Protein AF-A0A6G3XC32-F1 (afdb_monomer)

Radius of gyration: 18.47 Å; Cα contacts (8 Å, |Δi|>4): 270; chains: 1; bounding box: 44×49×40 Å

InterPro domains:
  IPR036188 FAD/NAD(P)-binding domain superfamily [G3DSA:3.50.50.60] (1-107)

pLDDT: mean 94.08, std 8.69, range [50.25, 98.62]

Secondary structure (DSSP, 8-state):
---SSPPSSS--TTSBBS-SB---SS-EETTEE---B--S-B-SEEEEE-SS-EEEEE-STTTHHHHS--B--PPPHHHHHHH-TTS-HHHIIIIIHHHHHHHHT-B---HHHHHH-GGGHHHHHHHHHHHHTT----PPPBSB-HHHHHHHHHTSS--SGGGT-STT--SSSBPPP-

Sequence (178 aa):
DGKIFANTTRPDDRSFWLRTRTKQPLSNFLGFPIDKNVNRYTGILDAEEFSGITVYQGRGVGGGSLVNGGMAVTPRRENFGAILPTVDAEEMYSTYYPRANSGLGVTTIDPAWFDSVDCYQYARVGRKHAQRSGFPFLFVPAVYDWDYMKQEAAGTVPRSALDAEILYGNNYGKKSLQ

Structure (mmCIF, N/CA/C/O backbone):
data_AF-A0A6G3XC32-F1
#
_entry.id   AF-A0A6G3XC32-F1
#
loop_
_atom_site.group_PDB
_atom_site.id
_atom_site.type_symbol
_atom_site.label_atom_id
_atom_site.label_alt_id
_atom_site.label_comp_id
_atom_site.label_asym_id
_atom_site.label_entity_id
_atom_site.label_seq_id
_atom_site.pdbx_PDB_ins_code
_atom_site.Cartn_x
_atom_site.Cartn_y
_atom_site.Cartn_z
_atom_site.occupancy
_atom_site.B_iso_or_equiv
_atom_site.auth_seq_id
_atom_site.auth_comp_id
_atom_site.auth_asym_id
_atom_site.auth_atom_id
_atom_site.pdbx_PDB_model_num
ATOM 1 N N . ASP A 1 1 ? 14.322 17.263 -5.975 1.00 79.75 1 ASP A N 1
ATOM 2 C CA . ASP A 1 1 ? 13.413 17.808 -4.939 1.00 79.75 1 ASP A CA 1
ATOM 3 C C . ASP A 1 1 ? 13.735 17.304 -3.520 1.00 79.75 1 ASP A C 1
ATOM 5 O O . ASP A 1 1 ? 13.014 17.657 -2.599 1.00 79.75 1 ASP A O 1
ATOM 9 N N . GLY A 1 2 ? 14.799 16.510 -3.315 1.00 88.44 2 GLY A N 1
ATOM 10 C CA . GLY A 1 2 ? 15.159 15.966 -1.996 1.00 88.44 2 GLY A CA 1
ATOM 11 C C . GLY A 1 2 ? 14.326 14.755 -1.556 1.00 88.44 2 GLY A C 1
ATOM 12 O O . GLY A 1 2 ? 14.589 14.201 -0.495 1.00 88.44 2 GLY A O 1
ATOM 13 N N . LYS A 1 3 ? 13.350 14.328 -2.368 1.00 94.00 3 LYS A N 1
ATOM 14 C CA . LYS A 1 3 ? 12.508 13.153 -2.119 1.00 94.00 3 LYS A CA 1
ATOM 15 C C . LYS A 1 3 ? 13.108 11.898 -2.759 1.00 94.00 3 LYS A C 1
ATOM 17 O O . LYS A 1 3 ? 13.869 11.982 -3.724 1.00 94.00 3 LYS A O 1
ATOM 22 N N . ILE A 1 4 ? 12.736 10.732 -2.240 1.00 93.06 4 ILE A N 1
ATOM 23 C CA . ILE A 1 4 ? 13.113 9.431 -2.812 1.00 93.06 4 ILE A CA 1
ATOM 24 C C . ILE A 1 4 ? 12.100 9.032 -3.887 1.00 93.06 4 ILE A C 1
ATOM 26 O O . ILE A 1 4 ? 12.482 8.633 -4.984 1.00 93.06 4 ILE A O 1
ATOM 30 N N . PHE A 1 5 ? 10.812 9.186 -3.585 1.00 96.06 5 PHE A N 1
ATOM 31 C CA . PHE A 1 5 ? 9.709 8.749 -4.434 1.00 96.06 5 PHE A CA 1
ATOM 32 C C . PHE A 1 5 ? 9.070 9.916 -5.185 1.00 96.06 5 PHE A C 1
ATOM 34 O O . PHE A 1 5 ? 8.929 11.017 -4.642 1.00 96.06 5 PHE A O 1
ATOM 41 N N . ALA A 1 6 ? 8.665 9.653 -6.430 1.00 94.56 6 ALA A N 1
ATOM 42 C CA . ALA A 1 6 ? 7.931 10.599 -7.261 1.00 94.56 6 ALA A CA 1
ATOM 43 C C . ALA A 1 6 ? 6.459 10.709 -6.828 1.00 94.56 6 ALA A C 1
ATOM 45 O O . ALA A 1 6 ? 5.886 9.807 -6.219 1.00 94.56 6 ALA A O 1
ATOM 46 N N . ASN A 1 7 ? 5.817 11.815 -7.193 1.00 92.88 7 ASN A N 1
ATOM 47 C CA . ASN A 1 7 ? 4.396 12.026 -6.933 1.00 92.88 7 ASN A CA 1
ATOM 48 C C . ASN A 1 7 ? 3.539 11.334 -8.007 1.00 92.88 7 ASN A C 1
ATOM 50 O O . ASN A 1 7 ? 3.848 11.425 -9.195 1.00 92.88 7 ASN A O 1
ATOM 54 N N . THR A 1 8 ? 2.421 10.708 -7.627 1.00 90.25 8 THR A N 1
ATOM 55 C CA . THR A 1 8 ? 1.575 9.949 -8.572 1.00 90.25 8 THR A CA 1
ATOM 56 C C . THR A 1 8 ? 1.016 10.829 -9.696 1.00 90.25 8 THR A C 1
ATOM 58 O O . THR A 1 8 ? 0.971 10.419 -10.854 1.00 90.25 8 THR A O 1
ATOM 61 N N . THR A 1 9 ? 0.637 12.072 -9.387 1.00 88.19 9 THR A N 1
ATOM 62 C CA . THR A 1 9 ? 0.051 13.009 -10.369 1.00 88.19 9 THR A CA 1
ATOM 63 C C . THR A 1 9 ? 1.098 13.842 -11.114 1.00 88.19 9 THR A C 1
ATOM 65 O O . THR A 1 9 ? 0.816 14.455 -12.147 1.00 88.19 9 THR A O 1
ATOM 68 N N . ARG A 1 10 ? 2.338 13.852 -10.614 1.00 90.06 10 ARG A N 1
ATOM 69 C CA . ARG A 1 10 ? 3.488 14.537 -11.216 1.00 90.06 10 ARG A CA 1
ATOM 70 C C . ARG A 1 10 ? 4.648 13.544 -11.352 1.00 90.06 10 ARG A C 1
ATOM 72 O O . ARG A 1 10 ? 5.650 13.711 -10.658 1.00 90.06 10 ARG A O 1
ATOM 79 N N . PRO A 1 11 ? 4.506 12.513 -12.207 1.00 91.25 11 PRO A N 1
ATOM 80 C CA . PRO A 1 11 ? 5.577 11.555 -12.413 1.00 91.25 11 PRO A CA 1
ATOM 81 C C . PRO A 1 11 ? 6.812 12.234 -13.008 1.00 91.25 11 PRO A C 1
ATOM 83 O O . PRO A 1 11 ? 6.693 13.140 -13.837 1.00 91.25 11 PRO A O 1
ATOM 86 N N . ASP A 1 12 ? 7.977 11.733 -12.621 1.00 93.50 12 ASP A N 1
ATOM 87 C CA . ASP A 1 12 ? 9.271 12.024 -13.236 1.00 93.50 12 ASP A CA 1
ATOM 88 C C . ASP A 1 12 ? 10.042 10.727 -13.531 1.00 93.50 12 ASP A C 1
ATOM 90 O O . ASP A 1 12 ? 9.485 9.629 -13.449 1.00 93.50 12 ASP A O 1
ATOM 94 N N . ASP A 1 13 ? 11.322 10.847 -13.874 1.00 95.12 13 ASP A N 1
ATOM 95 C CA . ASP A 1 13 ? 12.190 9.729 -14.246 1.00 95.12 13 ASP A CA 1
ATOM 96 C C . ASP A 1 13 ? 12.218 8.604 -13.186 1.00 95.12 13 ASP A C 1
ATOM 98 O O . ASP A 1 13 ? 12.322 7.431 -13.538 1.00 95.12 13 ASP A O 1
ATOM 102 N N . ARG A 1 14 ? 12.005 8.902 -11.895 1.00 96.00 14 ARG A N 1
ATOM 103 C CA . ARG A 1 14 ? 11.977 7.903 -10.804 1.00 96.00 14 ARG A CA 1
ATOM 104 C C . ARG A 1 14 ? 10.741 6.996 -10.835 1.00 96.00 14 ARG A C 1
ATOM 106 O O . ARG A 1 14 ? 10.691 6.001 -10.113 1.00 96.00 14 ARG A O 1
ATOM 113 N N . SER A 1 15 ? 9.738 7.324 -11.645 1.00 94.69 15 SER A N 1
ATOM 114 C CA . SER A 1 15 ? 8.420 6.679 -11.609 1.00 94.69 15 SER A CA 1
ATOM 115 C C . SER A 1 15 ? 8.438 5.266 -12.186 1.00 94.69 15 SER A C 1
ATOM 117 O O . SER A 1 15 ? 7.935 4.345 -11.547 1.00 94.69 15 SER A O 1
ATOM 119 N N . PHE A 1 16 ? 9.017 5.083 -13.380 1.00 95.62 16 PHE A N 1
ATOM 120 C CA . PHE A 1 16 ? 8.916 3.830 -14.131 1.00 95.62 16 PHE A CA 1
ATOM 121 C C . PHE A 1 16 ? 10.265 3.172 -14.428 1.00 95.62 16 PHE A C 1
ATOM 123 O O . PHE A 1 16 ? 11.237 3.830 -14.786 1.00 95.62 16 PHE A O 1
ATOM 130 N N . TRP A 1 17 ? 10.292 1.846 -14.337 1.00 96.94 17 TRP A N 1
ATOM 131 C CA . TRP A 1 17 ? 11.450 1.011 -14.617 1.00 96.94 17 TRP A CA 1
ATOM 132 C C . TRP A 1 17 ? 11.720 0.915 -16.121 1.00 96.94 17 TRP A C 1
ATOM 134 O O . TRP A 1 17 ? 10.990 0.269 -16.867 1.00 96.94 17 TRP A O 1
ATOM 144 N N . LEU A 1 18 ? 12.797 1.564 -16.564 1.00 96.38 18 LEU A N 1
ATOM 145 C CA . LEU A 1 18 ? 13.383 1.493 -17.905 1.00 96.38 18 LEU A CA 1
ATOM 146 C C . LEU A 1 18 ? 12.419 1.797 -19.067 1.00 96.38 18 LEU A C 1
ATOM 148 O O . LEU A 1 18 ? 12.690 1.392 -20.202 1.00 96.38 18 LEU A O 1
ATOM 152 N N . ARG A 1 19 ? 11.352 2.566 -18.812 1.00 93.62 19 ARG A N 1
ATOM 153 C CA . ARG A 1 19 ? 10.423 3.094 -19.828 1.00 93.62 19 ARG A CA 1
ATOM 154 C C . ARG A 1 19 ? 10.755 4.544 -20.173 1.00 93.62 19 ARG A C 1
ATOM 156 O O . ARG A 1 19 ? 11.340 5.261 -19.374 1.00 93.62 19 ARG A O 1
ATOM 163 N N . THR A 1 20 ? 10.324 4.982 -21.353 1.00 94.81 20 THR A N 1
ATOM 164 C CA . THR A 1 20 ? 10.399 6.388 -21.802 1.00 94.81 20 THR A CA 1
ATOM 165 C C . THR A 1 20 ? 9.052 7.112 -21.731 1.00 94.81 20 THR A C 1
ATOM 167 O O . THR A 1 20 ? 8.932 8.289 -22.071 1.00 94.81 20 THR A O 1
ATOM 170 N N . ARG A 1 21 ? 8.009 6.406 -21.293 1.00 92.88 21 ARG A N 1
ATOM 171 C CA . ARG A 1 21 ? 6.669 6.939 -21.072 1.00 92.88 21 ARG A CA 1
ATOM 172 C C . ARG A 1 21 ? 6.030 6.209 -19.902 1.00 92.88 21 ARG A C 1
ATOM 174 O O . ARG A 1 21 ? 6.098 4.977 -19.834 1.00 92.88 21 ARG A O 1
ATOM 181 N N . THR A 1 22 ? 5.428 6.960 -18.987 1.00 90.94 22 THR A N 1
ATOM 182 C CA . THR A 1 22 ? 4.678 6.371 -17.876 1.00 90.94 22 THR A CA 1
ATOM 183 C C . THR A 1 22 ? 3.433 5.651 -18.386 1.00 90.94 22 THR A C 1
ATOM 185 O O . THR A 1 22 ? 2.947 5.946 -19.479 1.00 90.94 22 THR A O 1
ATOM 188 N N . LYS A 1 23 ? 2.940 4.687 -17.605 1.00 89.12 23 LYS A N 1
ATOM 189 C CA . LYS A 1 23 ? 1.745 3.906 -17.937 1.00 89.12 23 LYS A CA 1
ATOM 190 C C . LYS A 1 23 ? 0.911 3.634 -16.686 1.00 89.12 23 LYS A C 1
ATOM 192 O O . LYS A 1 23 ? 0.931 2.524 -16.160 1.00 89.12 23 LYS A O 1
ATOM 197 N N . GLN A 1 24 ? 0.228 4.639 -16.152 1.00 83.81 24 GLN A N 1
ATOM 198 C CA . GLN A 1 24 ? -0.548 4.472 -14.916 1.00 83.81 24 GLN A CA 1
ATOM 199 C C . GLN A 1 24 ? -1.762 3.540 -15.116 1.00 83.81 24 GLN A C 1
ATOM 201 O O . GLN A 1 24 ? -2.366 3.564 -16.187 1.00 83.81 24 GLN A O 1
ATOM 206 N N . PRO A 1 25 ? -2.169 2.747 -14.098 1.00 75.62 25 PRO A N 1
ATOM 207 C CA . PRO A 1 25 ? -3.385 1.922 -14.167 1.00 75.62 25 PRO A CA 1
ATOM 208 C C . PRO A 1 25 ? -4.657 2.745 -14.414 1.00 75.62 25 PRO A C 1
ATOM 210 O O . PRO A 1 25 ? -5.629 2.255 -14.982 1.00 75.62 25 PRO A O 1
ATOM 213 N N . LEU A 1 26 ? -4.638 4.011 -13.992 1.00 68.38 26 LEU A N 1
ATOM 214 C CA . LEU A 1 26 ? -5.625 5.023 -14.338 1.00 68.38 26 LEU A CA 1
ATOM 215 C C . LEU A 1 26 ? -4.983 5.973 -15.346 1.00 68.38 26 LEU A C 1
ATOM 217 O O . LEU A 1 26 ? -4.190 6.837 -14.982 1.00 68.38 26 LEU A O 1
ATOM 221 N N . SER A 1 27 ? -5.316 5.801 -16.622 1.00 59.38 27 SER A N 1
ATOM 222 C CA . SER A 1 27 ? -4.729 6.587 -17.712 1.00 59.38 27 SER A CA 1
ATOM 223 C C . SER A 1 27 ? -5.239 8.032 -17.761 1.00 59.38 27 SER A C 1
ATOM 225 O O . SER A 1 27 ? -4.569 8.889 -18.337 1.00 59.38 27 SER A O 1
ATOM 227 N N . ASN A 1 28 ? -6.381 8.322 -17.121 1.00 61.31 28 ASN A N 1
ATOM 228 C CA . ASN A 1 28 ? -7.011 9.641 -17.103 1.00 61.31 28 ASN A CA 1
ATOM 229 C C . ASN A 1 28 ? -7.514 10.025 -15.702 1.00 61.31 28 ASN A C 1
ATOM 231 O O . ASN A 1 28 ? -8.190 9.235 -15.043 1.00 61.31 28 ASN A O 1
ATOM 235 N N . PHE A 1 29 ? -7.272 11.272 -15.292 1.00 57.31 29 PHE A N 1
ATOM 236 C CA . PHE A 1 29 ? -7.924 11.902 -14.138 1.00 57.31 29 PHE A CA 1
ATOM 237 C C . PHE A 1 29 ? -8.582 13.203 -14.600 1.00 57.31 29 PHE A C 1
ATOM 239 O O . PHE A 1 29 ? -7.925 14.041 -15.215 1.00 57.31 29 PHE A O 1
ATOM 246 N N . LEU A 1 30 ? -9.893 13.348 -14.370 1.00 52.41 30 LEU A N 1
ATOM 247 C CA . LEU A 1 30 ? -10.694 14.491 -14.847 1.00 52.41 30 LEU A CA 1
ATOM 248 C C . LEU A 1 30 ? -10.547 14.779 -16.360 1.00 52.41 30 LEU A C 1
ATOM 250 O O . LEU A 1 30 ? -10.598 15.927 -16.787 1.00 52.41 30 LEU A O 1
ATOM 254 N N . GLY A 1 31 ? -10.356 13.737 -17.178 1.00 50.25 31 GLY A N 1
ATOM 255 C CA . GLY A 1 31 ? -10.230 13.860 -18.636 1.00 50.25 31 GLY A CA 1
ATOM 256 C C . GLY A 1 31 ? -8.832 14.221 -19.154 1.00 50.25 31 GLY A C 1
ATOM 257 O O . GLY A 1 31 ? -8.661 14.327 -20.365 1.00 50.25 31 GLY A O 1
ATOM 258 N N . PHE A 1 32 ? -7.829 14.365 -18.280 1.00 56.75 32 PHE A N 1
ATOM 259 C CA . PHE A 1 32 ? -6.447 14.631 -18.686 1.00 56.75 32 PHE A CA 1
ATOM 260 C C . PHE A 1 32 ? -5.578 13.370 -18.615 1.00 56.75 32 PHE A C 1
ATOM 262 O O . PHE A 1 32 ? -5.643 12.660 -17.602 1.00 56.75 32 PHE A O 1
ATOM 269 N N . PRO A 1 33 ? -4.722 13.118 -19.629 1.00 69.00 33 PRO A N 1
ATOM 270 C CA . PRO A 1 33 ? -3.755 12.033 -19.576 1.00 69.00 33 PRO A CA 1
ATOM 271 C C . PRO A 1 33 ? -2.766 12.285 -18.441 1.00 69.00 33 PRO A C 1
ATOM 273 O O . PRO A 1 33 ? -2.085 13.313 -18.414 1.00 69.00 33 PRO A O 1
ATOM 276 N N . ILE A 1 34 ? -2.662 11.338 -17.513 1.00 74.75 34 ILE A N 1
ATOM 277 C CA . ILE A 1 34 ? -1.647 11.398 -16.447 1.00 74.75 34 ILE A CA 1
ATOM 278 C C . ILE A 1 34 ? -0.301 10.869 -16.968 1.00 74.75 34 ILE A C 1
ATOM 280 O O . ILE A 1 34 ? 0.747 11.095 -16.359 1.00 74.75 34 ILE A O 1
ATOM 284 N N . ASP A 1 35 ? -0.322 10.196 -18.124 1.00 83.88 35 ASP A N 1
ATOM 285 C CA . ASP A 1 35 ? 0.873 9.632 -18.722 1.00 83.88 35 ASP A CA 1
ATOM 286 C C . ASP A 1 35 ? 1.753 10.676 -19.409 1.00 83.88 35 ASP A C 1
ATOM 288 O O . ASP A 1 35 ? 1.313 11.426 -20.287 1.00 83.88 35 ASP A O 1
ATOM 292 N N . LYS A 1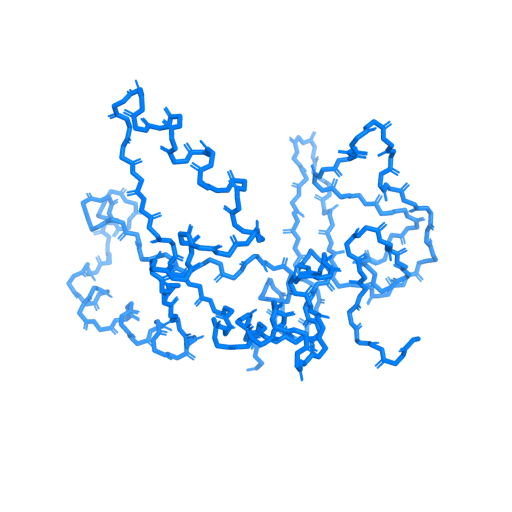 36 ? 3.034 10.679 -19.040 1.00 87.12 36 LYS A N 1
ATOM 293 C CA . LYS A 1 36 ? 4.037 11.636 -19.510 1.00 87.12 36 LYS A CA 1
ATOM 294 C C . LYS A 1 36 ? 5.246 10.918 -20.085 1.00 87.12 36 LYS A C 1
ATOM 296 O O . LYS A 1 36 ? 5.567 9.794 -19.698 1.00 87.12 36 LYS A O 1
ATOM 301 N N . ASN A 1 37 ? 5.917 11.590 -21.015 1.00 93.44 37 ASN A N 1
ATOM 302 C CA . ASN A 1 37 ? 7.237 11.160 -21.457 1.00 93.44 37 ASN A CA 1
ATOM 303 C C . ASN A 1 37 ? 8.239 11.418 -20.327 1.00 93.44 37 ASN A C 1
ATOM 305 O O . ASN A 1 37 ? 8.179 12.462 -19.677 1.00 93.44 37 ASN A O 1
ATOM 309 N N . VAL A 1 38 ? 9.132 10.461 -20.110 1.00 93.19 38 VAL A N 1
ATOM 310 C CA . VAL A 1 38 ? 10.190 10.481 -19.092 1.00 93.19 38 VAL A CA 1
ATOM 311 C C . VAL A 1 38 ? 11.480 9.959 -19.716 1.00 93.19 38 VAL A C 1
ATOM 313 O O . VAL A 1 38 ? 11.443 9.256 -20.732 1.00 93.19 38 VAL A O 1
ATOM 316 N N . ASN A 1 39 ? 12.629 10.284 -19.136 1.00 95.62 39 ASN A N 1
ATOM 317 C CA . ASN A 1 39 ? 13.879 9.672 -19.565 1.00 95.62 39 ASN A CA 1
ATOM 318 C C . ASN A 1 39 ? 13.910 8.206 -19.139 1.00 95.62 39 ASN A C 1
ATOM 320 O O . ASN A 1 39 ? 13.333 7.812 -18.125 1.00 95.62 39 ASN A O 1
ATOM 324 N N . ARG A 1 40 ? 14.631 7.386 -19.905 1.00 96.69 40 ARG A N 1
ATOM 325 C CA . ARG A 1 40 ? 14.852 5.993 -19.528 1.00 96.69 40 ARG A CA 1
ATOM 326 C C . ARG A 1 40 ? 15.683 5.951 -18.245 1.00 96.69 40 ARG A C 1
ATOM 328 O O . ARG A 1 40 ? 16.858 6.304 -18.261 1.00 96.69 40 ARG A O 1
ATOM 335 N N . TYR A 1 41 ? 15.075 5.495 -17.159 1.00 97.00 41 TYR A N 1
ATOM 336 C CA . TYR A 1 41 ? 15.670 5.490 -15.825 1.00 97.00 41 TYR A CA 1
ATOM 337 C C . TYR A 1 41 ? 15.283 4.218 -15.066 1.00 97.00 41 TYR A C 1
ATOM 339 O O . TYR A 1 41 ? 14.307 3.554 -15.407 1.00 97.00 41 TYR A O 1
ATOM 347 N N . THR A 1 42 ? 16.040 3.842 -14.039 1.00 97.06 42 THR A N 1
ATOM 348 C CA . THR A 1 42 ? 15.713 2.714 -13.151 1.00 97.06 42 THR A CA 1
ATOM 349 C C . THR A 1 42 ? 14.688 3.137 -12.095 1.00 97.06 42 THR A C 1
ATOM 351 O O . THR A 1 42 ? 14.987 3.152 -10.903 1.00 97.06 42 THR A O 1
ATOM 354 N N . GLY A 1 43 ? 13.499 3.553 -12.546 1.00 96.69 43 GLY A N 1
ATOM 355 C CA . GLY A 1 43 ? 12.397 3.956 -11.675 1.00 96.69 43 GLY A CA 1
ATOM 356 C C . GLY A 1 43 ? 11.730 2.775 -10.968 1.00 96.69 43 GLY A C 1
ATOM 357 O O . GLY A 1 43 ? 12.054 1.619 -11.209 1.00 96.69 43 GLY A O 1
ATOM 358 N N . ILE A 1 44 ? 10.786 3.055 -10.080 1.00 96.88 44 ILE A N 1
ATOM 359 C CA . ILE A 1 44 ? 10.351 2.079 -9.070 1.00 96.88 44 ILE A CA 1
ATOM 360 C C . ILE A 1 44 ? 9.188 1.169 -9.481 1.00 96.88 44 ILE A C 1
ATOM 362 O O . ILE A 1 44 ? 9.014 0.098 -8.901 1.00 96.88 44 ILE A O 1
ATOM 366 N N . LEU A 1 45 ? 8.374 1.573 -10.458 1.00 97.06 45 LEU A N 1
ATOM 367 C CA . LEU A 1 45 ? 7.238 0.789 -10.941 1.00 97.06 45 LEU A CA 1
ATOM 368 C C . LEU A 1 45 ? 7.520 0.223 -12.330 1.00 97.06 45 LEU A C 1
ATOM 370 O O . LEU A 1 45 ? 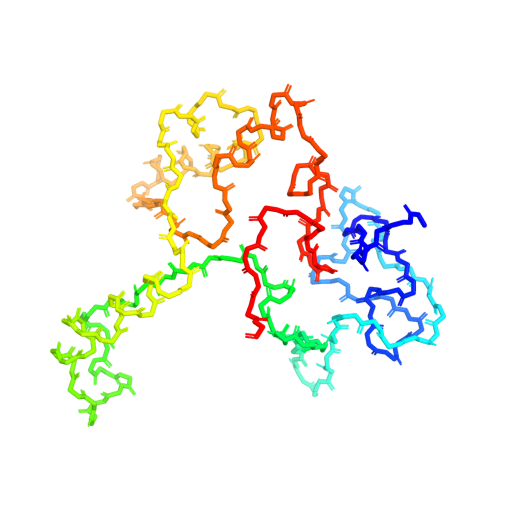7.905 0.945 -13.240 1.00 97.06 45 LEU A O 1
ATOM 374 N N . ASP A 1 46 ? 7.257 -1.054 -12.537 1.00 96.44 46 ASP A N 1
ATOM 375 C CA . ASP A 1 46 ? 7.203 -1.666 -13.858 1.00 96.44 46 ASP A CA 1
ATOM 376 C C . ASP A 1 46 ? 5.748 -1.911 -14.272 1.00 96.44 46 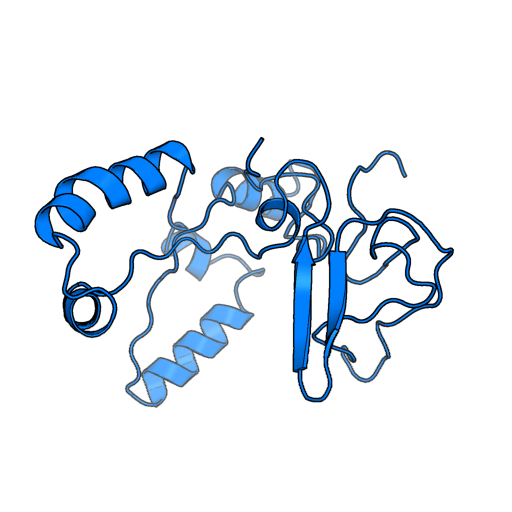ASP A C 1
ATOM 378 O O . ASP A 1 46 ? 4.889 -2.184 -13.433 1.00 96.44 46 ASP A O 1
ATOM 382 N N . ALA A 1 47 ? 5.482 -1.814 -15.570 1.00 94.81 47 ALA A N 1
ATOM 383 C CA . ALA A 1 47 ? 4.209 -2.148 -16.200 1.00 94.81 47 ALA A CA 1
ATOM 384 C C . ALA A 1 47 ? 4.471 -3.167 -17.308 1.00 94.81 47 ALA A C 1
ATOM 386 O O . ALA A 1 47 ? 4.461 -2.835 -18.492 1.00 94.81 47 ALA A O 1
ATOM 387 N N . GLU A 1 48 ? 4.752 -4.405 -16.928 1.00 95.56 48 GLU A N 1
ATOM 388 C CA . GLU A 1 48 ? 5.161 -5.437 -17.873 1.00 95.56 48 GLU A CA 1
ATOM 389 C C . GLU A 1 48 ? 3.987 -5.833 -18.774 1.00 95.56 48 GLU A C 1
ATOM 391 O O . GLU A 1 48 ? 2.906 -6.181 -18.295 1.00 95.56 48 GLU A O 1
ATOM 396 N N . GLU A 1 49 ? 4.177 -5.722 -20.086 1.00 94.81 49 GLU A N 1
ATOM 397 C CA . GLU A 1 49 ? 3.128 -5.957 -21.076 1.00 94.81 49 GLU A CA 1
ATOM 398 C C . GLU A 1 49 ? 3.240 -7.365 -21.655 1.00 94.81 49 GLU A C 1
ATOM 400 O O . GLU A 1 49 ? 4.211 -7.703 -22.329 1.00 94.81 49 GLU A O 1
ATOM 405 N N . PHE A 1 50 ? 2.200 -8.160 -21.427 1.00 95.69 50 PHE A N 1
ATOM 406 C CA . PHE A 1 50 ? 1.982 -9.456 -22.055 1.00 95.69 50 PHE A CA 1
ATOM 407 C C . PHE A 1 50 ? 0.881 -9.341 -23.115 1.00 95.69 50 PHE A C 1
ATOM 409 O O . PHE A 1 50 ? 0.190 -8.326 -23.213 1.00 95.69 50 PHE A O 1
ATOM 416 N N . SER A 1 51 ? 0.673 -10.405 -23.892 1.00 95.62 51 SER A N 1
ATOM 417 C CA . SER A 1 51 ? -0.241 -10.418 -25.047 1.00 95.62 51 SER A CA 1
ATOM 418 C C . SER A 1 51 ? -1.692 -10.017 -24.746 1.00 95.62 51 SER A C 1
ATOM 420 O O . SER A 1 51 ? -2.387 -9.570 -25.654 1.00 95.62 51 SER A O 1
ATOM 422 N N . GLY A 1 52 ? -2.158 -10.148 -23.501 1.00 95.00 52 GLY A N 1
ATOM 423 C CA . GLY A 1 52 ? -3.523 -9.781 -23.103 1.00 95.00 52 GLY A CA 1
ATOM 424 C C . GLY A 1 52 ? -3.646 -9.140 -21.722 1.00 95.00 52 GLY A C 1
ATOM 425 O O . GLY A 1 52 ? -4.759 -8.946 -21.242 1.00 95.00 52 GLY A O 1
ATOM 426 N N . ILE A 1 53 ? -2.529 -8.835 -21.058 1.00 95.31 53 ILE A N 1
ATOM 427 C CA . ILE A 1 53 ? -2.534 -8.278 -19.702 1.00 95.31 53 ILE A CA 1
ATOM 428 C C . ILE A 1 53 ? -1.305 -7.399 -19.477 1.00 95.31 53 ILE A C 1
ATOM 430 O O . ILE A 1 53 ? -0.227 -7.667 -19.996 1.00 95.31 53 ILE A O 1
ATOM 434 N N . THR A 1 54 ? -1.466 -6.335 -18.692 1.00 94.38 54 THR A N 1
ATOM 435 C CA . THR A 1 54 ? -0.339 -5.576 -18.136 1.00 94.38 54 THR A CA 1
ATOM 436 C C . THR A 1 54 ? -0.201 -5.922 -16.657 1.00 94.38 54 THR A C 1
ATOM 438 O O . THR A 1 54 ? -1.174 -5.807 -15.912 1.00 94.38 54 THR A O 1
ATOM 441 N N . VAL A 1 55 ? 0.991 -6.340 -16.233 1.00 95.69 55 VAL A N 1
ATOM 442 C CA . VAL A 1 55 ? 1.291 -6.732 -14.851 1.00 95.69 55 VAL A CA 1
ATOM 443 C C . VAL A 1 55 ? 2.177 -5.674 -14.200 1.00 95.69 55 VAL A C 1
ATOM 445 O O . VAL A 1 55 ? 3.337 -5.488 -14.572 1.00 95.69 55 VAL A O 1
ATOM 448 N N . TYR A 1 56 ? 1.621 -4.992 -13.201 1.00 96.06 56 TYR A N 1
ATOM 449 C CA . TYR A 1 56 ? 2.301 -3.937 -12.453 1.00 96.06 56 TYR A CA 1
ATOM 450 C C . TYR A 1 56 ? 3.134 -4.502 -11.305 1.00 96.06 56 TYR A C 1
ATOM 452 O O . TYR A 1 56 ? 2.634 -5.300 -10.513 1.00 96.06 56 TYR A O 1
ATOM 460 N N . GLN A 1 57 ? 4.400 -4.095 -11.205 1.00 97.19 57 GLN A N 1
ATOM 461 C CA . GLN A 1 57 ? 5.356 -4.691 -10.266 1.00 97.19 57 GLN A CA 1
ATOM 462 C C . GLN A 1 57 ? 6.323 -3.649 -9.704 1.00 97.19 57 GLN A C 1
ATOM 464 O O . GLN A 1 57 ? 6.823 -2.804 -10.437 1.00 97.19 57 GLN A O 1
ATOM 469 N N . GLY A 1 58 ? 6.642 -3.732 -8.413 1.00 97.25 58 GLY A N 1
ATOM 470 C CA . GLY A 1 58 ? 7.687 -2.894 -7.821 1.00 97.25 58 GLY A CA 1
ATOM 471 C C . GLY A 1 58 ? 9.093 -3.381 -8.185 1.00 97.25 58 GLY A C 1
ATOM 472 O O . GLY A 1 58 ? 9.344 -4.588 -8.250 1.00 97.25 58 GLY A O 1
ATOM 473 N N . ARG A 1 59 ? 10.020 -2.446 -8.394 1.00 97.69 59 ARG A N 1
ATOM 474 C CA . ARG A 1 59 ? 11.447 -2.673 -8.657 1.00 97.69 59 ARG A CA 1
ATOM 475 C C . ARG A 1 59 ? 12.264 -1.874 -7.640 1.00 97.69 59 ARG A C 1
ATOM 477 O O . ARG A 1 59 ? 12.072 -0.673 -7.501 1.00 97.69 59 ARG A O 1
ATOM 484 N N . GLY A 1 60 ? 13.157 -2.545 -6.917 1.00 96.25 60 GLY A N 1
ATOM 485 C CA . GLY A 1 60 ? 13.953 -1.954 -5.833 1.00 96.25 60 GLY A CA 1
ATOM 486 C C . GLY A 1 60 ? 13.916 -2.791 -4.552 1.00 96.25 60 GLY A C 1
ATOM 487 O O . GLY A 1 60 ? 13.212 -3.800 -4.482 1.00 96.25 60 GLY A O 1
ATOM 488 N N . VAL A 1 61 ? 14.677 -2.378 -3.535 1.00 96.69 61 VAL A N 1
ATOM 489 C CA . VAL A 1 61 ? 14.710 -3.048 -2.220 1.00 96.69 61 VAL A CA 1
ATOM 490 C C . VAL A 1 61 ? 13.349 -2.890 -1.537 1.00 96.69 61 VAL A C 1
ATOM 492 O O . VAL A 1 61 ? 12.929 -1.773 -1.259 1.00 96.69 61 VAL A O 1
ATOM 495 N N . GLY A 1 62 ? 12.652 -4.009 -1.328 1.00 96.31 62 GLY A N 1
ATOM 496 C CA . GLY A 1 62 ? 11.253 -4.067 -0.879 1.00 96.31 62 GLY A CA 1
ATOM 497 C C . GLY A 1 62 ? 10.253 -4.457 -1.975 1.00 96.31 62 GLY A C 1
ATOM 498 O O . GLY A 1 62 ? 9.133 -4.883 -1.687 1.00 96.31 62 GLY A O 1
ATOM 499 N N . GLY A 1 63 ? 10.651 -4.377 -3.248 1.00 97.44 63 GLY A N 1
ATOM 500 C CA . GLY A 1 63 ? 9.846 -4.820 -4.386 1.00 97.44 63 GLY A CA 1
ATOM 501 C C . GLY A 1 63 ? 8.442 -4.211 -4.385 1.00 97.44 63 GLY A C 1
ATOM 502 O O . GLY A 1 63 ? 8.271 -2.994 -4.333 1.00 97.44 63 GLY A O 1
ATOM 503 N N . GLY A 1 64 ? 7.415 -5.062 -4.422 1.00 97.06 64 GLY A N 1
ATOM 504 C CA . GLY A 1 64 ? 6.014 -4.633 -4.449 1.00 97.06 64 GLY A CA 1
ATOM 505 C C . GLY A 1 64 ? 5.564 -3.816 -3.232 1.00 97.06 64 GLY A C 1
ATOM 506 O O . GLY A 1 64 ? 4.632 -3.023 -3.365 1.00 97.06 64 GLY A O 1
ATOM 507 N N . SER A 1 65 ? 6.219 -3.937 -2.067 1.00 97.31 65 SER A N 1
ATOM 508 C CA . SER A 1 65 ? 5.839 -3.141 -0.887 1.00 97.31 65 SER A CA 1
ATOM 509 C C . SER A 1 65 ? 6.033 -1.645 -1.110 1.00 97.31 65 SER A C 1
ATOM 511 O O . SER A 1 65 ? 5.297 -0.837 -0.549 1.00 97.31 65 SER A O 1
ATOM 513 N N . LEU A 1 66 ? 6.991 -1.278 -1.966 1.00 97.06 66 LEU A N 1
ATOM 514 C CA . LEU A 1 66 ? 7.280 0.109 -2.302 1.00 97.06 66 LEU A CA 1
ATOM 515 C C . LEU A 1 66 ? 6.095 0.767 -3.011 1.00 97.06 66 LEU A C 1
ATOM 517 O O . LEU A 1 66 ? 5.750 1.893 -2.686 1.00 97.06 66 LEU A O 1
ATOM 521 N N . VAL A 1 67 ? 5.414 0.053 -3.906 1.00 96.00 67 VAL A N 1
ATOM 522 C CA . VAL A 1 67 ? 4.427 0.629 -4.843 1.00 96.00 67 VAL A CA 1
ATOM 523 C C . VAL A 1 67 ? 2.975 0.237 -4.552 1.00 96.00 67 VAL A C 1
ATOM 525 O O . VAL A 1 67 ? 2.053 0.784 -5.151 1.00 96.00 67 VAL A O 1
ATOM 528 N N . ASN A 1 68 ? 2.742 -0.720 -3.647 1.00 95.94 68 ASN A N 1
ATOM 529 C CA . ASN A 1 68 ? 1.387 -1.145 -3.293 1.00 95.94 68 ASN A CA 1
ATOM 530 C C . ASN A 1 68 ? 0.659 -0.117 -2.401 1.00 95.94 68 ASN A C 1
ATOM 532 O O . ASN A 1 68 ? 1.278 0.745 -1.772 1.00 95.94 68 ASN A O 1
ATOM 536 N N . GLY A 1 69 ? -0.667 -0.249 -2.305 1.00 94.69 69 GLY A N 1
ATOM 537 C CA . GLY A 1 69 ? -1.507 0.612 -1.462 1.00 94.69 69 GLY A CA 1
ATOM 538 C C . GLY A 1 69 ? -1.519 0.268 0.029 1.00 94.69 69 GLY A C 1
ATOM 539 O O . GLY A 1 69 ? -2.334 0.806 0.766 1.00 94.69 69 GLY A O 1
ATOM 540 N N . GLY A 1 70 ? -0.670 -0.656 0.478 1.00 96.31 70 GLY A N 1
ATOM 541 C CA . GLY A 1 70 ? -0.508 -1.002 1.887 1.00 96.31 70 GLY A CA 1
ATOM 542 C C . GLY A 1 70 ? -1.656 -1.782 2.536 1.00 96.31 70 GLY A C 1
ATOM 543 O O . GLY A 1 70 ? -1.549 -2.084 3.718 1.00 96.31 70 GLY A O 1
ATOM 544 N N . MET A 1 71 ? -2.724 -2.129 1.810 1.00 97.75 71 MET A N 1
ATOM 545 C CA . MET A 1 71 ? -3.819 -2.961 2.330 1.00 97.75 71 MET A CA 1
ATOM 546 C C . MET A 1 71 ? -3.304 -4.353 2.725 1.00 97.75 71 MET A C 1
ATOM 548 O O . MET A 1 71 ? -2.734 -5.063 1.896 1.00 97.75 71 MET A O 1
ATOM 552 N N . ALA A 1 72 ? -3.537 -4.752 3.974 1.00 97.69 72 ALA A N 1
ATOM 553 C CA . ALA A 1 72 ? -3.084 -6.013 4.549 1.00 97.69 72 ALA A CA 1
ATOM 554 C C . ALA A 1 72 ? -4.290 -6.804 5.074 1.00 97.69 72 ALA A C 1
ATOM 556 O O . ALA A 1 72 ? -4.840 -6.511 6.133 1.00 97.69 72 ALA A O 1
ATOM 557 N N . VAL A 1 73 ? -4.734 -7.794 4.297 1.00 97.69 73 VAL A N 1
ATOM 558 C CA . VAL A 1 73 ? -5.988 -8.518 4.541 1.00 97.69 73 VAL A CA 1
ATOM 559 C C . VAL A 1 73 ? -5.708 -9.996 4.766 1.00 97.69 73 VAL A C 1
ATOM 561 O O . VAL A 1 73 ? -5.185 -10.677 3.886 1.00 97.69 73 VAL A O 1
ATOM 564 N N . THR A 1 74 ? -6.120 -10.509 5.924 1.00 97.88 74 THR A N 1
ATOM 565 C CA . THR A 1 74 ? -6.171 -11.954 6.161 1.00 97.88 74 THR A CA 1
ATOM 566 C C . THR A 1 74 ? -7.324 -12.557 5.343 1.00 97.88 74 THR A C 1
ATOM 568 O O . THR A 1 74 ? -8.458 -12.080 5.462 1.00 97.88 74 THR A O 1
ATOM 571 N N . PRO A 1 75 ? -7.091 -13.593 4.514 1.00 96.62 75 PRO A N 1
ATOM 572 C CA . PRO A 1 75 ? -8.148 -14.207 3.717 1.00 96.62 75 PRO A CA 1
ATOM 573 C C . PRO A 1 75 ? -9.196 -14.891 4.600 1.00 96.62 75 PRO A C 1
ATOM 575 O O . PRO A 1 75 ? -8.899 -15.353 5.703 1.00 96.62 75 PRO A O 1
ATOM 578 N N . ARG A 1 76 ? -10.431 -15.000 4.101 1.00 95.44 76 ARG A N 1
ATOM 579 C CA . ARG A 1 76 ? -11.524 -15.696 4.799 1.00 95.44 76 ARG A CA 1
ATOM 580 C C . ARG A 1 76 ? -11.194 -17.174 4.976 1.00 95.44 76 ARG A C 1
ATOM 582 O O . ARG A 1 76 ? -10.930 -17.862 3.990 1.00 95.44 76 ARG A O 1
ATOM 589 N N . ARG A 1 77 ? -11.271 -17.659 6.218 1.00 96.25 77 ARG A N 1
ATOM 590 C CA . ARG A 1 77 ? -10.973 -19.057 6.560 1.00 96.25 77 ARG A CA 1
ATOM 591 C C . ARG A 1 77 ? -11.854 -20.037 5.794 1.00 96.25 77 ARG A C 1
ATOM 593 O O . ARG A 1 77 ? -11.337 -21.048 5.330 1.00 96.25 77 ARG A O 1
ATOM 600 N N . GLU A 1 78 ? -13.130 -19.704 5.582 1.00 95.88 78 GLU A N 1
ATOM 601 C CA . GLU A 1 78 ? -14.054 -20.542 4.803 1.00 95.88 78 GLU A CA 1
ATOM 602 C C . GLU A 1 78 ? -13.589 -20.817 3.359 1.00 95.88 78 GLU A C 1
ATOM 604 O O . GLU A 1 78 ? -13.914 -21.863 2.808 1.00 95.88 78 GLU A O 1
ATOM 609 N N . ASN A 1 79 ? -12.778 -19.931 2.767 1.00 95.50 79 ASN A N 1
ATOM 610 C CA . ASN A 1 79 ? -12.300 -20.067 1.387 1.00 95.50 79 ASN A CA 1
ATOM 611 C C . ASN A 1 79 ? -10.910 -20.717 1.291 1.00 95.50 79 ASN A C 1
ATOM 613 O O . ASN A 1 79 ? -10.498 -21.118 0.204 1.00 95.50 79 ASN A O 1
ATOM 617 N N . PHE A 1 80 ? -10.166 -20.800 2.398 1.00 94.81 80 PHE A N 1
ATOM 618 C CA . PHE A 1 80 ? -8.750 -21.171 2.379 1.00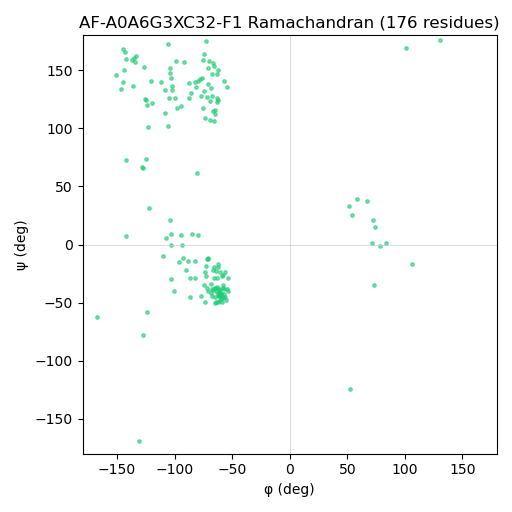 94.81 80 PHE A CA 1
ATOM 619 C C . PHE A 1 80 ? -8.532 -22.605 1.878 1.00 94.81 80 PHE A C 1
ATOM 621 O O . PHE A 1 80 ? -7.755 -22.827 0.950 1.00 94.81 80 PHE A O 1
ATOM 628 N N . GLY A 1 81 ? -9.274 -23.567 2.437 1.00 92.75 81 GLY A N 1
ATOM 629 C CA . GLY A 1 81 ? -9.135 -24.986 2.092 1.00 92.75 81 GLY A CA 1
ATOM 630 C C . GLY A 1 81 ? -9.491 -25.312 0.639 1.00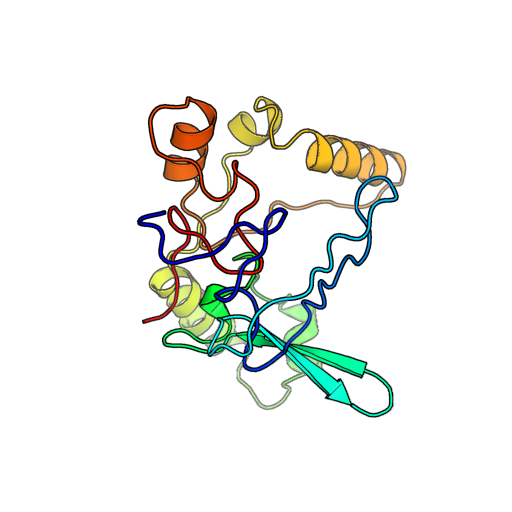 92.75 81 GLY A C 1
ATOM 631 O O . GLY A 1 81 ? -8.995 -26.294 0.102 1.00 92.75 81 GLY A O 1
ATOM 632 N N . ALA A 1 82 ? -10.295 -24.474 -0.026 1.00 95.75 82 ALA A N 1
ATOM 633 C CA . ALA A 1 82 ? -10.611 -24.648 -1.443 1.00 95.75 82 ALA A CA 1
ATOM 634 C C . ALA A 1 82 ? -9.424 -24.306 -2.364 1.00 95.75 82 ALA A C 1
ATOM 636 O O . ALA A 1 82 ? -9.335 -24.832 -3.469 1.00 95.75 82 ALA A O 1
ATOM 637 N N . ILE A 1 83 ? -8.523 -23.423 -1.920 1.00 96.62 83 ILE A N 1
ATOM 638 C CA . ILE A 1 83 ? -7.398 -22.913 -2.718 1.00 96.62 83 ILE A CA 1
ATOM 639 C C . ILE A 1 83 ? -6.097 -23.636 -2.348 1.00 96.62 83 ILE A C 1
ATOM 641 O O . ILE A 1 83 ? -5.297 -23.957 -3.223 1.00 96.62 83 ILE A O 1
ATOM 645 N N . LEU A 1 84 ? -5.886 -23.900 -1.055 1.00 97.38 84 LEU A N 1
ATOM 646 C CA . LEU A 1 84 ? -4.687 -24.544 -0.511 1.00 97.38 84 LEU A CA 1
ATOM 647 C C . LEU A 1 84 ? -5.068 -25.755 0.364 1.00 97.38 84 LEU A C 1
ATOM 649 O O . LEU A 1 84 ? -4.840 -25.733 1.573 1.00 97.38 84 LEU A O 1
ATOM 653 N N . PRO A 1 85 ? -5.643 -26.826 -0.219 1.00 96.75 85 PRO A N 1
ATOM 654 C CA . PRO A 1 85 ? -6.196 -27.955 0.541 1.00 96.75 85 PRO A CA 1
ATOM 655 C C . PRO A 1 85 ? -5.149 -28.767 1.312 1.00 96.75 85 PRO A C 1
ATOM 657 O O . PRO A 1 85 ? -5.497 -29.510 2.224 1.00 96.75 85 PRO A O 1
ATOM 660 N N . THR A 1 86 ? -3.872 -28.656 0.944 1.00 97.94 86 THR A N 1
ATOM 661 C CA . THR A 1 86 ? -2.767 -29.402 1.563 1.00 97.94 86 THR A CA 1
ATOM 662 C C . THR A 1 86 ? -2.070 -28.636 2.687 1.00 97.94 86 THR A C 1
ATOM 664 O O . THR A 1 86 ? -1.105 -29.145 3.249 1.00 97.94 86 THR A O 1
ATOM 667 N N . VAL A 1 87 ? -2.497 -27.406 2.984 1.00 98.00 87 VAL A N 1
ATOM 668 C CA . VAL A 1 87 ? -1.898 -26.554 4.021 1.00 98.00 87 VAL A CA 1
ATOM 669 C C . VAL A 1 87 ? -2.787 -26.577 5.261 1.00 98.00 87 VAL A C 1
ATOM 671 O O . VAL A 1 87 ? -4.000 -26.398 5.147 1.00 98.00 87 VAL A O 1
ATOM 674 N N . ASP A 1 88 ? -2.193 -26.761 6.444 1.00 97.19 88 ASP A N 1
ATOM 675 C CA . ASP A 1 88 ? -2.937 -26.703 7.703 1.00 97.19 88 ASP A CA 1
ATOM 676 C C . ASP A 1 88 ? -3.468 -25.283 7.945 1.00 97.19 88 ASP A C 1
ATOM 678 O O . ASP A 1 88 ? -2.734 -24.347 8.277 1.00 97.19 88 ASP A O 1
ATOM 682 N N . ALA A 1 89 ? -4.779 -25.122 7.768 1.00 97.06 89 ALA A N 1
ATOM 683 C CA . ALA A 1 89 ? -5.443 -23.856 8.009 1.00 97.06 89 ALA A CA 1
ATOM 684 C C . ALA A 1 89 ? -5.318 -23.432 9.481 1.00 97.06 89 ALA A C 1
ATOM 686 O O . ALA A 1 89 ? -5.128 -22.249 9.752 1.00 97.06 89 ALA A O 1
ATOM 687 N N . GLU A 1 90 ? -5.402 -24.349 10.445 1.00 97.56 90 GLU A N 1
ATOM 688 C CA . GLU A 1 90 ? -5.326 -23.971 11.858 1.00 97.56 90 GLU A CA 1
ATOM 689 C C . GLU A 1 90 ? -3.977 -23.328 12.184 1.00 97.56 90 GLU A C 1
ATOM 691 O O . GL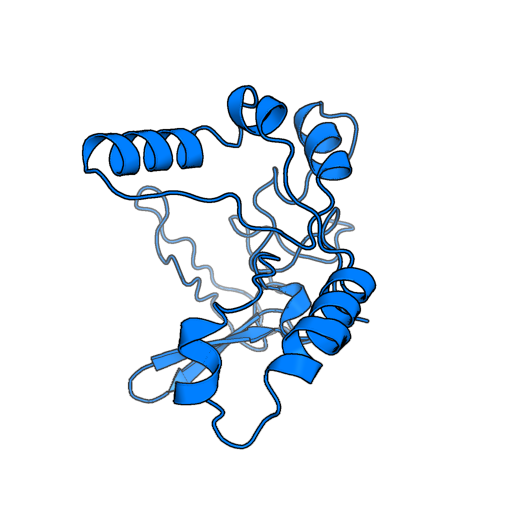U A 1 90 ? -3.943 -22.259 12.796 1.00 97.56 90 GLU A O 1
ATOM 696 N N . GLU A 1 91 ? -2.875 -23.893 11.694 1.00 97.88 91 GLU A N 1
ATOM 697 C CA . GLU A 1 91 ? -1.538 -23.317 11.866 1.00 97.88 91 GLU A CA 1
ATOM 698 C C . GLU A 1 91 ? -1.421 -21.930 11.204 1.00 97.88 91 GLU A C 1
ATOM 700 O O . GLU A 1 91 ? -0.903 -20.975 11.797 1.00 97.88 91 GLU A O 1
ATOM 705 N N . MET A 1 92 ? -1.983 -21.769 10.000 1.00 98.38 92 MET A N 1
ATOM 706 C CA . MET A 1 92 ? -2.007 -20.482 9.298 1.00 98.38 92 MET A CA 1
ATOM 707 C C . MET A 1 92 ? -2.738 -19.394 10.090 1.00 98.38 92 MET A C 1
ATOM 709 O O . MET A 1 92 ? -2.217 -18.285 10.228 1.00 98.38 92 MET A O 1
ATOM 713 N N . TYR A 1 93 ? -3.924 -19.688 10.626 1.00 98.19 93 TYR A N 1
ATOM 714 C CA . TYR A 1 93 ? -4.759 -18.697 11.315 1.00 98.19 93 TYR A CA 1
ATOM 715 C C . TYR A 1 93 ? -4.355 -18.456 12.775 1.00 98.19 93 TYR A C 1
ATOM 717 O O . TYR A 1 93 ? -4.534 -17.339 13.260 1.00 98.19 93 TYR A O 1
ATOM 725 N N . SER A 1 94 ? -3.784 -19.450 13.459 1.00 98.19 94 SER A N 1
ATOM 726 C CA . SER A 1 94 ? -3.334 -19.320 14.853 1.00 98.19 94 SER A CA 1
ATOM 727 C C . SER A 1 94 ? -1.911 -18.769 14.984 1.00 98.19 94 SER A C 1
ATOM 729 O O . SER A 1 94 ? -1.607 -18.099 15.970 1.00 98.19 94 SER A O 1
ATOM 731 N N . THR A 1 95 ? -1.042 -19.006 13.991 1.00 98.50 95 THR A N 1
ATOM 732 C CA . THR A 1 95 ? 0.395 -18.708 14.095 1.00 98.50 95 THR A CA 1
ATOM 733 C C . THR A 1 95 ? 0.893 -17.787 12.987 1.00 98.50 95 THR A C 1
ATOM 735 O O . THR A 1 95 ? 1.423 -16.709 13.276 1.00 98.50 95 THR A O 1
ATOM 738 N N . TYR A 1 96 ? 0.744 -18.167 11.715 1.00 98.56 96 TYR A N 1
ATOM 739 C CA . TYR A 1 96 ? 1.448 -17.4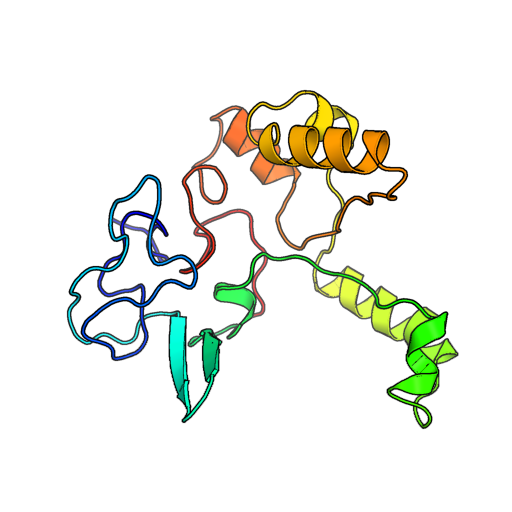72 10.630 1.00 98.56 96 TYR A CA 1
ATOM 740 C C . TYR A 1 96 ? 0.827 -16.131 10.238 1.00 98.56 96 TYR A C 1
ATOM 742 O O . TYR A 1 96 ? 1.561 -15.151 10.112 1.00 98.56 96 TYR A O 1
ATOM 750 N N . TYR A 1 97 ? -0.498 -16.034 10.098 1.00 98.50 97 TYR A N 1
ATOM 751 C CA . TYR A 1 97 ? -1.159 -14.756 9.817 1.00 98.50 97 TYR A CA 1
ATOM 752 C C . TYR A 1 97 ? -1.005 -13.746 10.964 1.00 98.50 97 TYR A C 1
ATOM 754 O O . TYR A 1 97 ? -0.645 -12.601 10.677 1.00 98.50 97 TYR A O 1
ATOM 762 N N . PRO A 1 98 ? -1.186 -14.117 12.250 1.00 98.50 98 PRO A N 1
ATOM 763 C CA . PRO A 1 98 ? -0.883 -13.213 13.360 1.00 98.50 98 PRO A CA 1
ATOM 764 C C . PRO A 1 98 ? 0.576 -12.734 13.360 1.00 98.50 98 PRO A C 1
ATOM 766 O O . PRO A 1 98 ? 0.827 -11.534 13.487 1.00 98.50 98 PRO A O 1
ATOM 769 N N . ARG A 1 99 ? 1.540 -13.644 13.142 1.00 98.62 99 ARG A N 1
ATOM 770 C CA . ARG A 1 99 ? 2.969 -13.302 13.048 1.00 98.62 99 ARG A CA 1
ATOM 771 C C . ARG A 1 99 ? 3.249 -12.345 11.889 1.00 98.62 99 ARG A C 1
ATOM 773 O O . ARG A 1 99 ? 3.968 -11.368 12.078 1.00 98.62 99 ARG A O 1
ATOM 780 N N . ALA A 1 100 ? 2.669 -12.599 10.716 1.00 98.31 100 ALA A N 1
ATOM 781 C CA . ALA A 1 100 ? 2.817 -11.742 9.545 1.00 98.31 100 ALA A CA 1
ATOM 782 C C . ALA A 1 100 ? 2.244 -10.341 9.800 1.00 98.31 100 ALA A C 1
ATOM 784 O O . ALA A 1 100 ? 2.947 -9.356 9.594 1.00 98.31 100 ALA A O 1
ATOM 785 N N . ASN A 1 101 ? 1.017 -10.240 10.321 1.00 98.31 101 ASN A N 1
ATOM 786 C CA . ASN A 1 101 ? 0.386 -8.955 10.636 1.00 98.31 101 ASN A CA 1
ATOM 787 C C . ASN A 1 101 ? 1.203 -8.148 11.655 1.00 98.31 101 ASN A C 1
ATOM 789 O O . ASN A 1 101 ? 1.402 -6.946 11.472 1.00 98.31 101 ASN A O 1
ATOM 793 N N . SER A 1 102 ? 1.733 -8.810 12.688 1.00 97.69 102 SER A N 1
ATOM 794 C CA . SER A 1 102 ? 2.602 -8.174 13.681 1.00 97.69 102 SER A CA 1
ATOM 795 C C . SER A 1 102 ? 3.919 -7.682 13.068 1.00 97.69 102 SER A C 1
ATOM 797 O O . SER A 1 102 ? 4.258 -6.507 13.212 1.00 97.69 102 SER A O 1
ATOM 799 N N . GLY A 1 103 ? 4.633 -8.528 12.317 1.00 97.12 103 GLY A N 1
ATOM 800 C CA . GLY A 1 103 ? 5.903 -8.150 11.680 1.00 97.12 103 GLY A CA 1
ATOM 801 C C . GLY A 1 103 ? 5.746 -7.009 10.667 1.00 97.12 103 GLY A C 1
ATOM 802 O O . GLY A 1 103 ? 6.541 -6.062 10.635 1.00 97.12 103 GLY A O 1
ATOM 803 N N . LEU A 1 104 ? 4.660 -7.043 9.894 1.00 97.31 104 LEU A N 1
ATOM 804 C CA . LEU A 1 104 ? 4.298 -6.000 8.935 1.00 97.31 104 LEU A CA 1
ATOM 805 C C . LEU A 1 104 ? 3.820 -4.700 9.602 1.00 97.31 104 LEU A C 1
ATOM 807 O O . LEU A 1 104 ? 3.767 -3.677 8.930 1.00 97.31 104 LEU A O 1
ATOM 811 N N . GLY A 1 105 ? 3.525 -4.696 10.906 1.00 96.75 105 GLY A N 1
ATOM 812 C CA . GLY A 1 105 ? 3.005 -3.516 11.605 1.00 96.75 105 GLY A CA 1
ATOM 813 C C . GLY A 1 105 ? 1.604 -3.121 11.138 1.00 96.75 105 GLY A C 1
ATOM 814 O O . GLY A 1 105 ? 1.313 -1.938 10.994 1.00 96.75 105 GLY A O 1
ATOM 815 N N . VAL A 1 106 ? 0.755 -4.109 10.848 1.00 97.81 106 VAL A N 1
ATOM 816 C CA . VAL A 1 106 ? -0.604 -3.880 10.352 1.00 97.81 106 VAL A CA 1
ATOM 817 C C . VAL A 1 106 ? -1.458 -3.244 11.443 1.00 97.81 106 VAL A C 1
ATOM 819 O O . VAL A 1 106 ? -1.569 -3.771 12.549 1.00 97.81 106 VAL A O 1
ATOM 822 N N . THR A 1 107 ? -2.110 -2.136 11.111 1.00 96.69 107 THR A N 1
ATOM 823 C CA . THR A 1 107 ? -3.039 -1.436 12.002 1.00 96.69 107 THR A CA 1
ATOM 824 C C . THR A 1 107 ? -4.320 -1.075 11.255 1.00 96.69 107 THR A C 1
ATOM 826 O O . THR A 1 107 ? -4.373 -1.083 10.023 1.00 96.69 107 THR A O 1
ATOM 829 N N . THR A 1 108 ? -5.392 -0.778 11.990 1.00 97.56 108 THR A N 1
ATOM 830 C CA . THR A 1 108 ? -6.682 -0.377 11.407 1.00 97.56 108 THR A CA 1
ATOM 831 C C . THR A 1 108 ? -6.957 1.081 11.728 1.00 97.56 108 THR A C 1
ATOM 833 O O . THR A 1 108 ? -6.692 1.528 12.843 1.00 97.56 108 THR A O 1
ATOM 836 N N . ILE A 1 109 ? -7.490 1.808 10.747 1.00 97.94 109 ILE A N 1
ATOM 837 C CA . ILE A 1 109 ? -7.906 3.196 10.915 1.00 97.94 109 ILE A CA 1
ATOM 838 C C . ILE A 1 109 ? -8.935 3.320 12.043 1.00 97.94 109 ILE A C 1
ATOM 840 O O . ILE A 1 109 ? -9.832 2.489 12.180 1.00 97.94 109 ILE A O 1
ATOM 844 N N . ASP A 1 110 ? -8.821 4.386 12.827 1.00 98.19 110 ASP A N 1
ATOM 845 C CA . ASP A 1 110 ? -9.815 4.769 13.827 1.00 98.19 110 ASP A CA 1
ATOM 846 C C . ASP A 1 110 ? -11.142 5.158 13.136 1.00 98.19 110 ASP A C 1
ATOM 848 O O . ASP A 1 110 ? -11.164 6.151 12.396 1.00 98.19 110 ASP A O 1
ATOM 852 N N . PRO A 1 111 ? -12.250 4.419 13.360 1.00 98.00 111 PRO A N 1
ATOM 853 C CA . PRO A 1 111 ? -13.527 4.691 12.704 1.00 98.00 111 PRO A CA 1
ATOM 854 C C . PRO A 1 111 ? -14.072 6.101 12.958 1.00 98.00 111 PRO A C 1
ATOM 856 O O . PRO A 1 111 ? -14.656 6.694 12.053 1.00 98.00 111 PRO A O 1
ATOM 859 N N . ALA A 1 112 ? -13.858 6.664 14.152 1.00 98.38 112 ALA A N 1
ATOM 860 C CA . ALA A 1 112 ? -14.352 7.999 14.489 1.00 98.38 112 ALA A CA 1
ATOM 861 C C . ALA A 1 112 ? -13.578 9.089 13.731 1.00 98.38 112 ALA A C 1
ATOM 863 O O . ALA A 1 112 ? -14.158 10.051 13.216 1.00 98.38 112 ALA A O 1
ATOM 864 N N . TRP A 1 113 ? -12.261 8.917 13.597 1.00 98.44 113 TRP A N 1
ATOM 865 C CA . TRP A 1 113 ? -11.447 9.808 12.774 1.00 98.44 113 TRP A CA 1
ATOM 866 C C . TRP A 1 113 ? -11.784 9.666 11.282 1.00 98.44 113 TRP A C 1
ATOM 868 O O . TRP A 1 113 ? -11.998 10.672 10.605 1.00 98.44 113 TRP A O 1
ATOM 878 N N . PHE A 1 114 ? -11.938 8.434 10.781 1.00 98.50 114 PHE A N 1
ATOM 879 C CA . PHE A 1 114 ? -12.412 8.172 9.417 1.00 98.50 114 PHE A CA 1
ATOM 880 C C . PHE A 1 114 ? -13.751 8.861 9.123 1.00 98.50 114 PHE A C 1
ATOM 882 O O . PHE A 1 114 ? -13.958 9.354 8.014 1.00 98.50 114 PHE A O 1
ATOM 889 N N . ASP A 1 115 ? -14.661 8.909 10.098 1.00 98.06 115 ASP A N 1
ATOM 890 C CA . ASP A 1 115 ? -15.978 9.523 9.935 1.00 98.06 115 ASP A CA 1
ATOM 891 C C . ASP A 1 115 ? -15.953 11.054 9.890 1.00 98.06 115 ASP A C 1
ATOM 893 O O . ASP A 1 115 ? -16.839 11.654 9.277 1.00 98.06 115 ASP A O 1
ATOM 897 N N . SER A 1 116 ? -14.922 11.679 10.459 1.00 97.88 116 SER A N 1
ATOM 898 C CA . SER A 1 116 ? -14.819 13.136 10.596 1.00 97.88 116 SER A CA 1
ATOM 899 C C . SER A 1 116 ? -13.874 13.807 9.597 1.00 97.88 116 SER A C 1
ATOM 901 O O . SER A 1 116 ? -14.114 14.952 9.228 1.00 97.88 116 SER A O 1
ATOM 903 N N . VAL A 1 117 ? -12.822 13.129 9.129 1.00 98.12 117 VAL A N 1
ATOM 904 C CA . VAL A 1 117 ? -11.781 13.756 8.296 1.00 98.12 117 VAL A CA 1
ATOM 905 C C . VAL A 1 117 ? -12.188 13.901 6.822 1.00 98.12 117 VAL A C 1
ATOM 907 O O . VAL A 1 117 ? -12.777 12.995 6.225 1.00 98.12 117 VAL A O 1
ATOM 910 N N . ASP A 1 118 ? -11.834 15.014 6.180 1.00 97.81 118 ASP A N 1
ATOM 911 C CA . ASP A 1 118 ? -12.210 15.293 4.783 1.00 97.81 118 ASP A CA 1
ATOM 912 C C . ASP A 1 118 ? -11.593 14.316 3.778 1.00 97.81 118 ASP A C 1
ATOM 914 O O . ASP A 1 118 ? -12.261 13.880 2.837 1.00 97.81 118 ASP A O 1
ATOM 918 N N . CYS A 1 119 ? -10.344 13.894 4.001 1.00 97.00 119 CYS A N 1
ATOM 919 C CA . CYS A 1 119 ? -9.610 13.051 3.054 1.00 97.00 119 CYS A CA 1
ATOM 920 C C . CYS A 1 119 ? -10.257 11.676 2.802 1.00 97.00 119 CYS A C 1
ATOM 922 O O . CYS A 1 119 ? -9.969 11.061 1.780 1.00 97.00 119 CYS A O 1
ATOM 924 N N . TYR A 1 120 ? -11.176 11.221 3.664 1.00 98.06 120 TYR A N 1
ATOM 925 C CA . TYR A 1 120 ? -11.927 9.968 3.503 1.00 98.06 120 TYR A CA 1
ATOM 926 C C . TYR A 1 120 ? -13.374 10.137 3.023 1.00 98.06 120 TYR A C 1
ATOM 928 O O . TYR A 1 120 ? -14.122 9.155 2.955 1.00 98.06 120 TYR A O 1
ATOM 936 N N . GLN A 1 121 ? -13.791 11.343 2.624 1.00 98.44 121 GLN A N 1
ATOM 937 C CA . GLN A 1 121 ? -15.148 11.581 2.123 1.00 98.44 121 GLN A CA 1
ATOM 938 C C . GLN A 1 121 ? -15.521 10.632 0.973 1.00 98.44 121 GLN A C 1
ATOM 940 O O . GLN A 1 121 ? -16.636 10.109 0.953 1.00 98.44 121 GLN A O 1
ATOM 945 N N . TYR A 1 122 ? -14.588 10.353 0.056 1.00 97.06 122 TYR A N 1
ATOM 946 C CA . TYR A 1 122 ? -14.811 9.436 -1.068 1.00 97.06 122 TYR A CA 1
ATOM 947 C C . TYR A 1 122 ? -15.229 8.029 -0.597 1.00 97.06 122 TYR A C 1
ATOM 949 O O . TYR A 1 122 ? -16.177 7.444 -1.125 1.00 97.06 122 TYR A O 1
ATOM 957 N N . ALA A 1 123 ? -14.587 7.510 0.453 1.00 97.88 123 ALA A N 1
ATOM 958 C CA . ALA A 1 123 ? -14.890 6.202 1.021 1.00 97.88 123 ALA A CA 1
ATOM 959 C C . ALA A 1 123 ? -16.232 6.210 1.768 1.00 97.88 123 ALA A C 1
ATOM 961 O O . ALA A 1 123 ? -17.004 5.256 1.663 1.00 97.88 123 ALA A O 1
ATOM 962 N N . ARG A 1 124 ? -16.568 7.306 2.465 1.00 98.44 124 ARG A N 1
ATOM 963 C CA . ARG A 1 124 ? -17.880 7.469 3.121 1.00 98.44 124 ARG A CA 1
ATOM 964 C C . ARG A 1 124 ? -19.031 7.531 2.120 1.00 98.44 124 ARG A C 1
ATOM 966 O O . ARG A 1 124 ? -20.093 6.966 2.384 1.00 98.44 124 ARG A O 1
ATOM 973 N N . VAL A 1 125 ? -18.823 8.165 0.965 1.00 98.50 125 VAL A N 1
ATOM 974 C CA . VAL A 1 125 ? -19.781 8.137 -0.150 1.00 98.50 125 VAL A CA 1
ATOM 975 C C . VAL A 1 125 ? -19.978 6.697 -0.632 1.00 98.50 125 VAL A C 1
ATOM 977 O O . VAL A 1 125 ? -21.118 6.236 -0.694 1.00 98.50 125 VAL A O 1
ATOM 980 N N . GLY A 1 126 ? -18.895 5.949 -0.867 1.00 98.19 126 GLY A N 1
ATOM 981 C CA . GLY A 1 126 ? -18.961 4.523 -1.210 1.00 98.19 126 GLY A CA 1
ATOM 982 C C . GLY A 1 126 ? -19.727 3.691 -0.173 1.00 98.19 126 GLY A C 1
ATOM 983 O O . GLY A 1 126 ? -20.656 2.963 -0.528 1.00 98.19 126 GLY A O 1
ATOM 984 N N . ARG A 1 127 ? -19.425 3.878 1.120 1.00 98.19 127 ARG A N 1
ATOM 985 C CA . ARG A 1 127 ? -20.135 3.235 2.240 1.00 98.19 127 ARG A CA 1
ATOM 986 C C . ARG A 1 127 ? -21.638 3.519 2.204 1.00 98.19 127 ARG A C 1
ATOM 988 O O . ARG A 1 127 ? -22.429 2.589 2.333 1.00 98.19 127 ARG A O 1
ATOM 995 N N . LYS A 1 128 ? -22.044 4.773 1.974 1.00 98.19 128 LYS A N 1
ATOM 996 C CA . LYS A 1 128 ? -23.461 5.162 1.867 1.00 98.19 128 LYS A CA 1
ATOM 997 C C . LYS A 1 128 ? -24.170 4.431 0.722 1.00 98.19 128 LYS A C 1
ATOM 999 O O . LYS A 1 128 ? -25.310 4.003 0.888 1.00 98.19 128 LYS A O 1
ATOM 1004 N N . HIS A 1 129 ? -23.524 4.282 -0.435 1.00 98.44 129 HIS A N 1
ATOM 1005 C CA . HIS A 1 129 ? -24.097 3.547 -1.568 1.00 98.44 129 HIS A CA 1
ATOM 1006 C C . HIS A 1 129 ? -24.214 2.042 -1.295 1.00 98.44 129 HIS A C 1
ATOM 1008 O O . HIS A 1 129 ? -25.258 1.460 -1.597 1.00 98.44 129 HIS A O 1
ATOM 1014 N N . ALA A 1 130 ? -23.196 1.436 -0.675 1.00 98.25 130 ALA A N 1
ATOM 1015 C CA . ALA A 1 130 ? -23.230 0.035 -0.259 1.00 98.25 130 ALA A CA 1
ATOM 1016 C C . ALA A 1 130 ? -24.391 -0.226 0.714 1.00 98.25 130 ALA A C 1
ATOM 1018 O O . ALA A 1 130 ? -25.229 -1.087 0.453 1.00 98.25 130 ALA A O 1
ATOM 1019 N N . GLN A 1 131 ? -24.519 0.601 1.758 1.00 97.75 131 GLN A N 1
ATOM 1020 C CA . GLN A 1 131 ? -25.598 0.510 2.749 1.00 97.75 131 GLN A CA 1
ATOM 1021 C C . GLN A 1 131 ? -26.989 0.633 2.118 1.00 97.75 131 GLN A C 1
ATOM 1023 O O . GLN A 1 131 ? -27.863 -0.184 2.394 1.00 97.75 131 GLN A O 1
ATOM 1028 N N . ARG A 1 132 ? -27.196 1.613 1.227 1.00 98.31 132 ARG A N 1
ATOM 1029 C CA . ARG A 1 132 ? -28.475 1.797 0.511 1.00 98.31 132 ARG A CA 1
ATOM 1030 C C . ARG A 1 132 ? -28.856 0.616 -0.380 1.00 98.31 132 ARG A C 1
ATOM 1032 O O . ARG A 1 132 ? -30.020 0.501 -0.743 1.00 98.31 132 ARG A O 1
ATOM 1039 N N . SER A 1 133 ? -27.885 -0.216 -0.735 1.00 98.44 133 SER A N 1
ATOM 1040 C CA . SER A 1 133 ? -28.064 -1.376 -1.607 1.00 98.44 133 SER A CA 1
ATOM 1041 C C . SER A 1 133 ? -27.991 -2.703 -0.842 1.00 98.44 133 SER A C 1
ATOM 1043 O O . SER A 1 133 ? -28.003 -3.758 -1.464 1.00 98.44 133 SER A O 1
ATOM 1045 N N . GLY A 1 134 ? -27.893 -2.671 0.494 1.00 98.06 134 GLY A N 1
ATOM 1046 C CA . GLY A 1 134 ? -27.808 -3.873 1.328 1.00 98.06 134 GLY A CA 1
ATOM 1047 C C . GLY A 1 134 ? -26.458 -4.601 1.287 1.00 98.06 134 GLY A C 1
ATOM 1048 O O . GLY A 1 134 ? -26.380 -5.742 1.736 1.00 98.06 134 GLY A O 1
ATOM 1049 N N . PHE A 1 135 ? -25.391 -3.976 0.776 1.00 98.31 135 PHE A N 1
ATOM 1050 C CA . PHE A 1 135 ? -24.053 -4.570 0.772 1.00 98.31 135 PHE A CA 1
ATOM 1051 C C . PHE A 1 135 ? -23.290 -4.268 2.071 1.00 98.31 135 PHE A C 1
ATOM 1053 O O . PHE A 1 135 ? -23.329 -3.130 2.556 1.00 98.31 135 PHE A O 1
ATOM 1060 N N . PRO A 1 136 ? -22.549 -5.249 2.624 1.00 96.75 136 PRO A N 1
ATOM 1061 C CA . PRO A 1 136 ? -21.688 -5.014 3.772 1.00 96.75 136 PRO A CA 1
ATOM 1062 C C . PRO A 1 136 ? -20.481 -4.152 3.385 1.00 96.75 136 PRO A C 1
ATOM 1064 O O . PRO A 1 136 ? -20.051 -4.119 2.232 1.00 96.75 136 PRO A O 1
ATOM 1067 N N . PHE A 1 137 ? -19.890 -3.499 4.380 1.00 95.88 137 PHE A N 1
ATOM 1068 C CA . PHE A 1 137 ? -18.603 -2.821 4.263 1.00 95.88 137 PHE A CA 1
ATOM 1069 C C . PHE A 1 137 ? -17.736 -3.179 5.471 1.00 95.88 137 PHE A C 1
ATOM 1071 O O . PHE A 1 137 ? -18.249 -3.562 6.522 1.00 95.88 137 PHE A O 1
ATOM 1078 N N . LEU A 1 138 ? -16.423 -3.052 5.318 1.00 96.50 138 LEU A N 1
ATOM 1079 C CA . LEU A 1 138 ? -15.450 -3.309 6.375 1.00 96.50 138 LEU A CA 1
ATOM 1080 C C . LEU A 1 138 ? -14.287 -2.327 6.264 1.00 96.50 138 LEU A C 1
ATOM 1082 O O . LEU A 1 138 ? -13.952 -1.878 5.167 1.00 96.50 138 LEU A O 1
ATOM 1086 N N . PHE A 1 139 ? -13.674 -2.008 7.400 1.00 97.56 139 PHE A N 1
ATOM 1087 C CA . PHE A 1 139 ? -12.392 -1.315 7.410 1.00 97.56 139 PHE A CA 1
ATOM 1088 C C . PHE A 1 139 ? -11.293 -2.294 7.017 1.00 97.56 139 PHE A C 1
ATOM 1090 O O . PHE A 1 139 ? -11.235 -3.412 7.527 1.00 97.56 139 PHE A O 1
ATOM 1097 N N . VAL A 1 140 ? -10.440 -1.870 6.092 1.00 97.94 140 VAL A N 1
ATOM 1098 C CA . VAL A 1 140 ? -9.320 -2.671 5.606 1.00 97.94 140 VAL A CA 1
ATOM 1099 C C . VAL A 1 140 ? -8.081 -2.297 6.422 1.00 97.94 140 VAL A C 1
ATOM 1101 O O . VAL A 1 140 ? -7.693 -1.127 6.394 1.00 97.94 140 VAL A O 1
ATOM 1104 N N . PRO A 1 141 ? -7.460 -3.242 7.153 1.00 97.94 141 PRO A N 1
ATOM 1105 C CA . PRO A 1 141 ? -6.196 -2.983 7.829 1.00 97.94 141 PRO A CA 1
ATOM 1106 C C . PRO A 1 141 ? -5.098 -2.639 6.818 1.00 97.94 141 PRO A C 1
ATOM 1108 O O . PRO A 1 141 ? -5.121 -3.108 5.675 1.00 97.94 141 PRO A O 1
ATOM 1111 N N . ALA A 1 142 ? -4.126 -1.829 7.228 1.00 97.94 142 ALA A N 1
ATO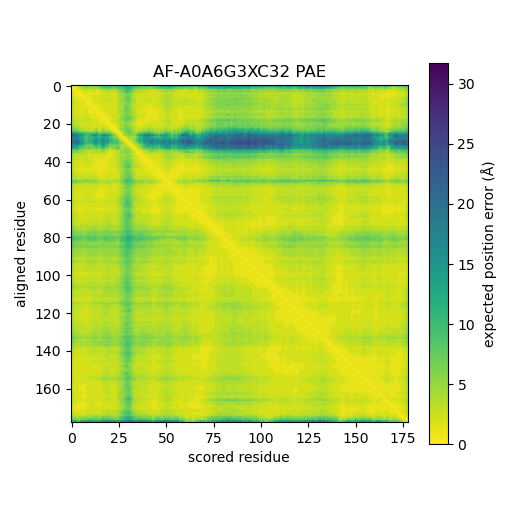M 1112 C CA . ALA A 1 142 ? -3.035 -1.409 6.359 1.00 97.94 142 ALA A CA 1
ATOM 1113 C C . ALA A 1 142 ? -1.698 -1.294 7.100 1.00 97.94 142 ALA A C 1
ATOM 1115 O O . ALA A 1 142 ? -1.649 -1.265 8.328 1.00 97.94 142 ALA A O 1
ATOM 1116 N N . VAL A 1 143 ? -0.615 -1.207 6.325 1.00 98.00 143 VAL A N 1
ATOM 1117 C CA . VAL A 1 143 ? 0.759 -0.938 6.801 1.00 98.00 143 VAL A CA 1
ATOM 1118 C C . VAL A 1 143 ? 1.140 0.548 6.732 1.00 98.00 143 VAL A C 1
ATOM 1120 O O . VAL A 1 143 ? 2.307 0.904 6.900 1.00 98.00 143 VAL A O 1
ATOM 1123 N N . TYR A 1 144 ? 0.174 1.421 6.431 1.00 98.00 144 TYR A N 1
ATOM 1124 C CA . TYR A 1 144 ? 0.349 2.862 6.585 1.00 98.00 144 TYR A CA 1
ATOM 1125 C C . TYR A 1 144 ? 0.119 3.240 8.046 1.00 98.00 144 TYR A C 1
ATOM 1127 O O . TYR A 1 144 ? -0.849 2.790 8.655 1.00 98.00 144 TYR A O 1
ATOM 1135 N N . ASP A 1 145 ? 0.990 4.077 8.592 1.00 98.00 145 ASP A N 1
ATOM 1136 C CA . ASP A 1 145 ? 0.856 4.609 9.941 1.00 98.00 145 ASP A CA 1
ATOM 1137 C C . ASP A 1 145 ? -0.324 5.595 10.009 1.00 98.00 145 ASP A C 1
ATOM 1139 O O . ASP A 1 145 ? -0.276 6.713 9.483 1.00 98.00 145 ASP A O 1
ATOM 1143 N N . TRP A 1 146 ? -1.415 5.170 10.649 1.00 97.62 146 TRP A N 1
ATOM 1144 C CA . TRP A 1 146 ? -2.618 5.989 10.797 1.00 97.62 146 TRP A CA 1
ATOM 1145 C C . TRP A 1 146 ? -2.400 7.225 11.673 1.00 97.62 146 TRP A C 1
ATOM 1147 O O . TRP A 1 146 ? -3.056 8.243 11.439 1.00 97.62 146 TRP A O 1
ATOM 1157 N N . ASP A 1 147 ? -1.475 7.181 12.632 1.00 97.88 147 ASP A N 1
ATOM 1158 C CA . ASP A 1 147 ? -1.137 8.341 13.457 1.00 97.88 147 ASP A CA 1
ATOM 1159 C C . ASP A 1 147 ? -0.310 9.352 12.660 1.00 97.88 147 ASP A C 1
ATOM 1161 O O . ASP A 1 147 ? -0.525 10.561 12.790 1.00 97.88 147 ASP A O 1
ATOM 1165 N N . TYR A 1 148 ? 0.562 8.887 11.761 1.00 98.44 148 TYR A N 1
ATOM 1166 C CA . TYR A 1 148 ? 1.214 9.758 10.780 1.00 98.44 148 TYR A CA 1
ATOM 1167 C C . TYR A 1 148 ? 0.184 10.397 9.837 1.00 98.44 148 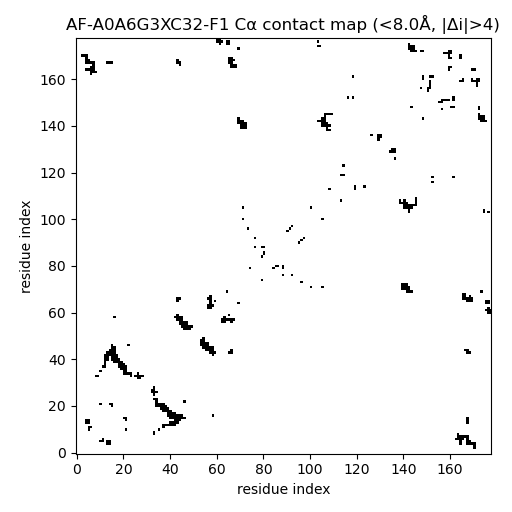TYR A C 1
ATOM 1169 O O . TYR A 1 148 ? 0.215 11.606 9.618 1.00 98.44 148 TYR A O 1
ATOM 1177 N N . MET A 1 149 ? -0.796 9.632 9.341 1.00 98.44 149 MET A N 1
ATOM 1178 C CA . MET A 1 149 ? -1.843 10.171 8.461 1.00 98.44 149 MET A CA 1
ATOM 1179 C C . MET A 1 149 ? -2.717 11.230 9.158 1.00 98.44 149 MET A C 1
ATOM 1181 O O . MET A 1 149 ? -3.104 12.226 8.539 1.00 98.44 149 MET A O 1
ATOM 1185 N N . LYS A 1 150 ? -3.002 11.060 10.457 1.00 98.38 150 LYS A N 1
ATOM 1186 C CA . LYS A 1 150 ? -3.662 12.083 11.287 1.00 98.38 150 LYS A CA 1
ATOM 1187 C C . LYS A 1 150 ? -2.839 13.375 11.340 1.00 98.38 150 LYS A C 1
ATOM 1189 O O . LYS A 1 150 ? -3.396 14.461 11.179 1.00 98.38 150 LYS A O 1
ATOM 1194 N N . GLN A 1 151 ? -1.522 13.264 11.503 1.00 98.62 151 GLN A N 1
ATOM 1195 C CA . GLN A 1 151 ? -0.601 14.405 11.505 1.00 98.62 151 GLN A CA 1
ATOM 1196 C C . GLN A 1 151 ? -0.500 15.079 10.124 1.00 98.62 151 GLN A C 1
ATOM 1198 O O . GLN A 1 151 ? -0.482 16.307 10.037 1.00 98.62 151 GLN A O 1
ATOM 1203 N N . GLU A 1 152 ? -0.511 14.313 9.028 1.00 98.56 152 GLU A N 1
ATOM 1204 C CA . GLU A 1 152 ? -0.570 14.864 7.664 1.00 98.56 152 GLU A CA 1
ATOM 1205 C C . GLU A 1 152 ? -1.833 15.703 7.439 1.00 98.56 152 GLU A C 1
ATOM 1207 O O . GLU A 1 152 ? -1.777 16.779 6.828 1.00 98.56 152 GLU A O 1
ATOM 1212 N N . ALA A 1 153 ? -2.976 15.210 7.931 1.00 98.31 153 ALA A N 1
ATOM 1213 C CA . ALA A 1 153 ? -4.261 15.897 7.836 1.00 98.31 153 ALA A CA 1
ATOM 1214 C C . ALA A 1 153 ? -4.259 17.188 8.665 1.00 98.31 153 ALA A C 1
ATOM 1216 O O . ALA A 1 153 ? -4.749 18.214 8.197 1.00 98.31 153 ALA A O 1
ATOM 1217 N N . ALA A 1 154 ? -3.636 17.156 9.846 1.00 98.00 154 ALA A N 1
ATOM 1218 C CA . ALA A 1 154 ? -3.416 18.328 10.690 1.00 98.00 154 ALA A CA 1
ATOM 1219 C C . ALA A 1 154 ? -2.356 19.301 10.134 1.00 98.00 154 ALA A C 1
ATOM 1221 O O . ALA A 1 154 ? -2.238 20.422 10.623 1.00 98.00 154 ALA A O 1
ATOM 1222 N N . GLY A 1 155 ? -1.583 18.895 9.120 1.00 98.00 155 GLY A N 1
ATOM 1223 C CA . GLY A 1 155 ? -0.513 19.706 8.536 1.00 98.00 155 GLY A CA 1
ATOM 1224 C C . GLY A 1 155 ? 0.718 19.851 9.435 1.00 98.00 155 GLY A C 1
ATOM 1225 O O . GLY A 1 155 ? 1.483 20.795 9.260 1.00 98.00 155 GLY A O 1
ATOM 1226 N N . THR A 1 156 ? 0.914 18.944 10.394 1.00 98.50 156 THR A N 1
ATOM 1227 C CA . THR A 1 156 ? 2.023 19.002 11.362 1.00 98.50 156 THR A CA 1
ATOM 1228 C C . THR A 1 156 ? 3.262 18.225 10.916 1.00 98.50 156 THR A C 1
ATOM 1230 O O . THR A 1 156 ? 4.327 18.383 11.507 1.00 98.50 156 THR A O 1
ATOM 1233 N N . VAL A 1 157 ? 3.145 17.410 9.865 1.00 98.56 157 VAL A N 1
ATOM 1234 C CA . VAL A 1 157 ? 4.244 16.658 9.240 1.00 98.56 157 VAL A CA 1
ATOM 1235 C C . VAL A 1 157 ? 4.166 16.762 7.711 1.00 98.56 157 VAL A C 1
ATOM 1237 O O . VAL A 1 157 ? 3.100 17.091 7.175 1.00 98.56 157 VAL A O 1
ATOM 1240 N N . PRO A 1 158 ? 5.267 16.495 6.981 1.00 97.88 158 PRO A N 1
ATOM 1241 C CA . PRO A 1 158 ? 5.235 16.412 5.525 1.00 97.88 158 PRO A CA 1
ATOM 1242 C C . PRO A 1 158 ? 4.184 15.416 5.027 1.00 97.88 158 PRO A C 1
ATOM 1244 O O . PRO A 1 158 ? 4.075 14.300 5.523 1.00 97.88 158 PRO A O 1
ATOM 1247 N N . ARG A 1 159 ? 3.420 15.810 4.009 1.00 97.81 159 ARG A N 1
ATOM 1248 C CA . ARG A 1 159 ? 2.419 14.930 3.403 1.00 97.81 159 ARG A CA 1
ATOM 1249 C C . ARG A 1 159 ? 3.066 13.912 2.466 1.00 97.81 159 ARG A C 1
ATOM 1251 O O . ARG A 1 159 ? 4.001 14.240 1.733 1.00 97.81 159 ARG A O 1
ATOM 1258 N N . SER A 1 160 ? 2.522 12.701 2.476 1.00 97.88 160 SER A N 1
ATOM 1259 C CA . SER A 1 160 ? 2.789 11.633 1.521 1.00 97.88 160 SER A CA 1
ATOM 1260 C C . SER A 1 160 ? 1.469 11.116 0.948 1.00 97.88 160 SER A C 1
ATOM 1262 O O . SER A 1 160 ? 1.080 11.543 -0.142 1.00 97.88 160 SER A O 1
ATOM 1264 N N . ALA A 1 161 ? 0.714 10.287 1.680 1.00 97.19 161 ALA A N 1
ATOM 1265 C CA . ALA A 1 161 ? -0.594 9.813 1.218 1.00 97.19 161 ALA A CA 1
ATOM 1266 C C . ALA A 1 161 ? -1.554 10.977 0.911 1.00 97.19 161 ALA A C 1
ATOM 1268 O O . ALA A 1 161 ? -2.271 10.941 -0.091 1.00 97.19 161 ALA A O 1
ATOM 1269 N N . LEU A 1 162 ? -1.517 12.048 1.717 1.00 97.25 162 LEU A N 1
ATOM 1270 C CA . LEU A 1 162 ? -2.344 13.243 1.508 1.00 97.25 162 LEU A CA 1
ATOM 1271 C C . LEU A 1 162 ? -1.741 14.265 0.521 1.00 97.25 162 LEU A C 1
ATOM 1273 O O . LEU A 1 162 ? -2.269 15.367 0.383 1.00 97.25 162 LEU A O 1
ATOM 1277 N N . ASP A 1 163 ? -0.657 13.910 -0.176 1.00 96.00 163 ASP A N 1
ATOM 1278 C CA . ASP A 1 163 ? -0.097 14.630 -1.334 1.00 96.00 163 ASP A CA 1
ATOM 1279 C C . ASP A 1 163 ? -0.021 13.708 -2.567 1.00 96.00 163 ASP A C 1
ATOM 1281 O O . ASP A 1 163 ? 0.856 13.839 -3.412 1.00 96.00 163 ASP A O 1
ATOM 1285 N N . ALA A 1 164 ? -0.949 12.754 -2.694 1.00 93.50 164 ALA A N 1
ATOM 1286 C CA . ALA A 1 164 ? -1.035 11.844 -3.840 1.00 93.50 164 ALA A CA 1
ATOM 1287 C C . ALA A 1 164 ? 0.237 11.001 -4.077 1.00 93.50 164 ALA A C 1
ATOM 1289 O O . ALA A 1 164 ? 0.635 10.743 -5.218 1.00 93.50 164 ALA A O 1
ATOM 1290 N N . GLU A 1 165 ? 0.877 10.533 -3.009 1.00 95.38 165 GLU A N 1
ATOM 1291 C CA . GLU A 1 165 ? 1.948 9.537 -3.076 1.00 95.38 165 GLU A CA 1
ATOM 1292 C C . GLU A 1 165 ? 1.379 8.148 -2.747 1.00 95.38 165 GLU A C 1
ATOM 1294 O O . GLU A 1 165 ? 0.694 7.973 -1.740 1.00 95.38 165 GLU A O 1
ATOM 1299 N N . ILE A 1 166 ? 1.609 7.177 -3.636 1.00 93.50 166 ILE A N 1
ATOM 1300 C CA . ILE A 1 166 ? 1.237 5.762 -3.462 1.00 93.50 166 ILE A CA 1
ATOM 1301 C C . ILE A 1 166 ? 1.922 4.905 -4.533 1.00 93.50 166 ILE A C 1
ATOM 1303 O O . ILE A 1 166 ? 2.769 4.068 -4.231 1.00 93.50 166 ILE A O 1
ATOM 1307 N N . LEU A 1 167 ? 1.592 5.158 -5.804 1.00 91.62 167 LEU A N 1
ATOM 1308 C CA . LEU A 1 167 ? 1.910 4.283 -6.935 1.00 91.62 167 LEU A CA 1
ATOM 1309 C C . LEU A 1 167 ? 3.413 4.232 -7.238 1.00 91.62 167 LEU A C 1
ATOM 1311 O O . LEU A 1 167 ? 3.931 3.194 -7.636 1.00 91.62 167 LEU A O 1
ATOM 1315 N N . TYR A 1 168 ? 4.110 5.347 -7.025 1.00 94.75 168 TYR A N 1
ATOM 1316 C CA . TYR A 1 168 ? 5.565 5.452 -7.179 1.00 94.75 168 TYR A CA 1
ATOM 1317 C C . TYR A 1 168 ? 6.291 5.473 -5.834 1.00 94.75 168 TYR A C 1
ATOM 1319 O O . TYR A 1 168 ? 7.419 5.950 -5.754 1.00 94.75 168 TYR A O 1
ATOM 1327 N N . GLY A 1 169 ? 5.641 4.975 -4.782 1.00 95.81 169 GLY A N 1
ATOM 1328 C CA . GLY A 1 169 ? 6.142 5.039 -3.419 1.00 95.81 169 GLY A CA 1
ATOM 1329 C C . GLY A 1 169 ? 5.513 6.136 -2.577 1.00 95.81 169 GLY A C 1
ATOM 1330 O O . GLY A 1 169 ? 4.791 7.004 -3.065 1.00 95.81 169 GLY A O 1
ATOM 1331 N N . ASN A 1 170 ? 5.803 6.051 -1.281 1.00 97.81 170 ASN A N 1
ATOM 1332 C CA . ASN A 1 170 ? 5.414 7.000 -0.249 1.00 97.81 170 ASN A CA 1
ATOM 1333 C C . ASN A 1 170 ? 6.680 7.469 0.455 1.00 97.81 170 ASN A C 1
ATOM 1335 O O . ASN A 1 170 ? 7.392 6.644 1.025 1.00 97.81 170 ASN A O 1
ATOM 1339 N N . ASN A 1 171 ? 6.975 8.770 0.426 1.00 97.44 171 ASN A N 1
ATOM 1340 C CA . ASN A 1 171 ? 8.151 9.304 1.119 1.00 97.44 171 ASN A CA 1
ATOM 1341 C C . ASN A 1 171 ? 8.034 9.188 2.644 1.00 97.44 171 ASN A C 1
ATOM 1343 O O . ASN A 1 171 ? 9.057 9.171 3.324 1.00 97.44 171 ASN A O 1
ATOM 1347 N N . TYR A 1 172 ? 6.811 9.074 3.171 1.00 97.50 172 TYR A N 1
ATOM 1348 C CA . TYR A 1 172 ? 6.540 8.980 4.602 1.00 97.50 172 TYR A CA 1
ATOM 1349 C C . TYR A 1 172 ? 5.348 8.062 4.905 1.00 97.50 172 TYR A C 1
ATOM 1351 O O . TYR A 1 172 ? 4.603 7.675 4.006 1.00 97.50 172 TYR A O 1
ATOM 1359 N N . GLY A 1 173 ? 5.169 7.709 6.180 1.00 96.94 173 GLY A N 1
ATOM 1360 C CA . GLY A 1 173 ? 3.986 7.023 6.717 1.00 96.94 173 GLY A CA 1
ATOM 1361 C C . GLY A 1 173 ? 3.840 5.537 6.364 1.00 96.94 173 GLY A C 1
ATOM 1362 O O . GLY A 1 173 ? 3.388 4.759 7.199 1.00 96.94 173 GLY A O 1
ATOM 1363 N N . LYS A 1 174 ? 4.246 5.092 5.168 1.00 96.69 174 LYS A N 1
ATOM 1364 C CA . LYS A 1 174 ? 4.107 3.686 4.762 1.00 96.69 174 LYS A CA 1
ATOM 1365 C C . LYS A 1 174 ? 5.304 2.836 5.183 1.00 96.69 174 LYS A C 1
ATOM 1367 O O . LYS A 1 174 ? 6.433 3.091 4.761 1.00 96.69 174 LYS A O 1
ATOM 1372 N N . LYS A 1 175 ? 5.048 1.742 5.902 1.00 92.81 175 LYS A N 1
ATOM 1373 C CA . LYS A 1 175 ? 6.064 0.717 6.160 1.00 92.81 175 LYS A CA 1
ATOM 1374 C C . LYS A 1 175 ? 6.280 -0.131 4.902 1.00 92.81 175 LYS A C 1
ATOM 1376 O O . LYS A 1 175 ? 5.363 -0.795 4.423 1.00 92.81 175 LYS A O 1
ATOM 1381 N N . SER A 1 176 ? 7.495 -0.101 4.362 1.00 88.88 176 SER A N 1
ATOM 1382 C CA . SER A 1 176 ? 7.923 -0.972 3.258 1.00 88.88 176 SER A CA 1
ATOM 1383 C C . SER A 1 176 ? 8.819 -2.089 3.789 1.00 88.88 176 SER A C 1
ATOM 1385 O O . SER A 1 176 ? 9.482 -1.911 4.808 1.00 88.88 176 SER A O 1
ATOM 1387 N N . LEU A 1 177 ? 8.830 -3.237 3.112 1.00 83.94 177 LEU A N 1
ATOM 1388 C CA . LEU A 1 177 ? 9.745 -4.332 3.425 1.00 83.94 177 LEU A CA 1
ATOM 1389 C C . LEU A 1 177 ? 11.178 -3.910 3.079 1.00 83.94 177 LEU A C 1
ATOM 1391 O O . LEU A 1 177 ? 11.403 -3.333 2.015 1.00 83.94 177 LEU A O 1
ATOM 1395 N N . GLN A 1 178 ? 12.121 -4.188 3.976 1.00 72.50 178 GLN A N 1
ATOM 1396 C CA . GLN A 1 178 ? 13.561 -3.986 3.804 1.00 72.50 178 GLN A CA 1
ATOM 1397 C C . GLN A 1 178 ? 14.299 -5.226 4.293 1.00 72.50 178 GLN A C 1
ATOM 1399 O O . GLN A 1 178 ? 13.809 -5.835 5.273 1.00 72.50 178 GLN A O 1
#

Organism: NCBI:txid2706086

Solvent-accessible surface area (backbone atoms only — not comparable to full-atom values): 10330 Å² total; per-residue (Å²): 136,92,66,87,41,28,36,54,85,59,65,47,42,53,25,31,44,66,34,52,51,53,77,55,96,62,54,57,58,98,85,40,71,65,54,44,78,35,57,72,28,90,10,32,26,36,68,48,76,54,101,88,49,72,51,76,42,31,48,64,90,37,27,49,47,43,31,45,87,41,74,54,78,84,77,61,72,91,56,41,57,82,77,44,69,89,54,66,60,66,56,40,67,73,47,49,51,54,50,48,40,58,75,56,55,54,44,65,73,57,66,72,56,54,74,69,44,73,94,39,47,69,57,52,52,51,50,53,54,32,54,78,69,73,43,87,84,79,89,74,28,18,22,48,40,58,70,50,50,52,34,34,74,72,63,78,45,84,61,17,66,87,59,51,22,32,60,28,15,47,80,44,55,53,64,54,53,124

Foldseek 3Di:
DPFQFDFQQGDELQQEAQDQKDDDPPQDDPRDGSIDGYPGHRHFWYQCDDPPGTDIWGDDQLIRLFFAPFFDDDDDLVCCCVPCVPDPSVCCVVPVSVVVCVVLVWDWADVVCLVPAPVNVVVVVVVVVCVVVVHDDDTTIGQFANVVVVCVSVVNDDDFVVRRHHRRGTRDRGDGHD

Nearest PDB structures (foldseek):
  3cox-assembly1_A  TM=9.853E-01  e=3.717E-22  Brevibacterium sterolicum
  4xxg-assembly1_A  TM=9.660E-01  e=1.179E-20  Streptomyces sp. SA-COO
  1cc2-assembly1_A  TM=9.660E-01  e=1.719E-20  Streptomyces sp.
  3b6d-assembly1_A  TM=9.664E-01  e=2.842E-20  Streptomyces sp. SA-COO
  1cbo-assembly1_A  TM=9.666E-01  e=3.892E-20  Streptomyces sp.

Mean predicted aligned error: 3.97 Å